Protein AF-A0A1F8UMW2-F1 (afdb_monomer_lite)

Structure (mmCIF, N/CA/C/O backbone):
data_AF-A0A1F8UMW2-F1
#
_entry.id   AF-A0A1F8UMW2-F1
#
loop_
_atom_site.group_PDB
_atom_site.id
_atom_site.type_symbol
_atom_site.label_atom_id
_atom_site.label_alt_id
_atom_site.label_comp_id
_atom_site.label_asym_id
_atom_site.label_entity_id
_atom_site.label_seq_id
_atom_site.pdbx_PDB_ins_code
_atom_site.Cartn_x
_atom_site.Cartn_y
_atom_site.Cartn_z
_atom_site.occupancy
_atom_site.B_iso_or_equiv
_atom_site.auth_seq_id
_atom_site.auth_comp_id
_atom_site.auth_asym_id
_atom_site.auth_atom_id
_atom_site.pdbx_PDB_model_num
ATOM 1 N N . MET A 1 1 ? 8.283 4.406 7.263 1.00 78.81 1 MET A N 1
ATOM 2 C CA . MET A 1 1 ? 8.989 3.174 6.814 1.00 78.81 1 MET A CA 1
ATOM 3 C C . MET A 1 1 ? 10.224 3.503 5.999 1.00 78.81 1 MET A C 1
ATOM 5 O O . MET A 1 1 ? 11.305 3.125 6.415 1.00 78.81 1 MET A O 1
ATOM 9 N N . ILE A 1 2 ? 10.077 4.216 4.879 1.00 82.81 2 ILE A N 1
ATOM 10 C CA . ILE A 1 2 ? 11.205 4.618 4.023 1.00 82.81 2 ILE A CA 1
ATOM 11 C C . ILE A 1 2 ? 12.226 5.454 4.798 1.00 82.81 2 ILE A C 1
ATOM 13 O O . ILE A 1 2 ? 13.415 5.178 4.728 1.00 82.81 2 ILE A O 1
ATOM 17 N N . GLU A 1 3 ? 11.766 6.408 5.607 1.00 84.25 3 GLU A N 1
ATOM 18 C CA . GLU A 1 3 ? 12.643 7.204 6.474 1.00 84.25 3 GLU A CA 1
ATOM 19 C C . GLU A 1 3 ? 13.431 6.339 7.471 1.00 84.25 3 GLU A C 1
ATOM 21 O O . GLU A 1 3 ? 14.655 6.413 7.514 1.00 84.25 3 GLU A O 1
ATOM 26 N N . TYR A 1 4 ? 12.764 5.411 8.168 1.00 87.19 4 TYR A N 1
ATOM 27 C CA . TYR A 1 4 ? 13.453 4.442 9.030 1.00 87.19 4 TYR A CA 1
ATOM 28 C C . TYR A 1 4 ? 14.465 3.576 8.270 1.00 87.19 4 TYR A C 1
ATOM 30 O O . TYR A 1 4 ? 15.470 3.169 8.842 1.00 87.19 4 TYR A O 1
ATOM 38 N N . ALA A 1 5 ? 14.212 3.265 6.995 1.00 85.06 5 ALA A N 1
ATOM 39 C CA . ALA A 1 5 ? 15.136 2.495 6.164 1.00 85.06 5 ALA A CA 1
ATOM 40 C C . ALA A 1 5 ? 16.330 3.340 5.693 1.00 85.06 5 ALA A C 1
ATOM 42 O O . ALA A 1 5 ? 17.417 2.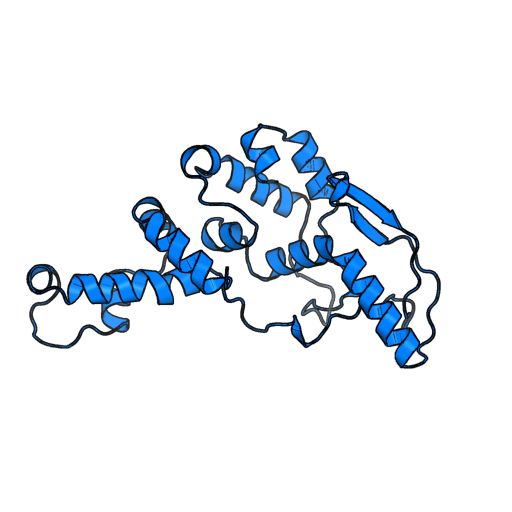801 5.498 1.00 85.06 5 ALA A O 1
ATOM 43 N N . ARG A 1 6 ? 16.158 4.659 5.531 1.00 83.38 6 ARG A N 1
ATOM 44 C CA . ARG A 1 6 ? 17.244 5.604 5.222 1.00 83.38 6 ARG A CA 1
ATOM 45 C C . ARG A 1 6 ? 18.169 5.837 6.415 1.00 83.38 6 ARG A C 1
ATOM 47 O O . ARG A 1 6 ? 19.366 5.967 6.208 1.00 83.38 6 ARG A O 1
ATOM 54 N N . ASN A 1 7 ? 17.618 5.825 7.627 1.00 86.50 7 ASN A N 1
ATOM 55 C CA . ASN A 1 7 ? 18.336 6.155 8.862 1.00 86.50 7 ASN A CA 1
ATOM 56 C C . ASN A 1 7 ? 18.786 4.931 9.683 1.00 86.50 7 ASN A C 1
ATOM 58 O O . ASN A 1 7 ? 19.176 5.096 10.834 1.00 86.50 7 ASN A O 1
ATOM 62 N N . ASP A 1 8 ? 18.679 3.709 9.146 1.00 84.44 8 ASP A N 1
ATOM 63 C CA . ASP A 1 8 ? 19.023 2.462 9.860 1.00 84.44 8 ASP A CA 1
ATOM 64 C C . ASP A 1 8 ? 18.272 2.260 11.195 1.00 84.44 8 ASP A C 1
ATOM 66 O O . ASP A 1 8 ? 18.774 1.654 12.139 1.00 84.44 8 ASP A O 1
ATOM 70 N N . GLN A 1 9 ? 17.033 2.752 11.287 1.00 89.06 9 GLN A N 1
ATOM 71 C CA . GLN A 1 9 ? 16.210 2.687 12.501 1.00 89.06 9 GLN A CA 1
ATOM 72 C C . GLN A 1 9 ? 15.399 1.383 12.565 1.00 89.06 9 GLN A C 1
ATOM 74 O O . GLN A 1 9 ? 14.162 1.393 12.556 1.00 89.06 9 GLN A O 1
ATOM 79 N N . ASP A 1 10 ? 16.106 0.255 12.625 1.00 89.31 10 ASP A N 1
ATOM 80 C CA . ASP A 1 10 ? 15.535 -1.095 12.517 1.00 89.31 10 ASP A CA 1
ATOM 81 C C . ASP A 1 10 ? 14.498 -1.389 13.625 1.00 89.31 10 ASP A C 1
ATOM 83 O O . ASP A 1 10 ? 13.438 -1.973 13.368 1.00 89.31 10 ASP A O 1
ATOM 87 N N . ASP A 1 11 ? 14.749 -0.931 14.856 1.00 89.81 11 ASP A N 1
ATOM 88 C CA . ASP A 1 11 ? 13.846 -1.138 15.995 1.00 89.81 11 ASP A CA 1
ATOM 89 C C . ASP A 1 11 ? 12.526 -0.374 15.858 1.00 89.81 11 ASP A C 1
ATOM 91 O O . ASP A 1 11 ? 11.451 -0.917 16.145 1.00 89.81 11 ASP A O 1
ATOM 95 N N . GLU A 1 12 ? 12.578 0.874 15.387 1.00 88.69 12 GLU A N 1
ATOM 96 C CA . GLU A 1 12 ? 11.369 1.670 15.164 1.00 88.69 12 GLU A CA 1
ATOM 97 C C . GLU A 1 12 ? 10.570 1.130 13.982 1.00 88.69 12 GLU A C 1
ATOM 99 O O . GLU A 1 12 ? 9.345 0.996 14.066 1.00 88.69 12 GLU A O 1
ATOM 104 N N . ALA A 1 13 ? 11.253 0.695 12.918 1.00 87.75 13 ALA A N 1
ATOM 105 C CA . ALA A 1 13 ? 10.611 -0.012 11.821 1.00 87.75 13 ALA A CA 1
ATOM 106 C C . ALA A 1 13 ? 9.889 -1.270 12.322 1.00 87.75 13 ALA A C 1
ATOM 108 O O . ALA A 1 13 ? 8.710 -1.467 12.023 1.00 87.75 13 ALA A O 1
ATOM 109 N N . ARG A 1 14 ? 10.537 -2.083 13.162 1.00 88.19 14 ARG A N 1
ATOM 110 C CA . ARG A 1 14 ? 9.929 -3.286 13.742 1.00 88.19 14 ARG A CA 1
ATOM 111 C C . ARG A 1 14 ? 8.713 -2.968 14.608 1.00 88.19 14 ARG A C 1
ATOM 113 O O . ARG A 1 14 ? 7.700 -3.667 14.512 1.00 88.19 14 ARG A O 1
ATOM 120 N N . ARG A 1 15 ? 8.775 -1.926 15.445 1.00 87.25 15 ARG A N 1
ATOM 121 C CA . ARG A 1 15 ? 7.635 -1.477 16.267 1.00 87.25 15 ARG A CA 1
ATOM 122 C C . ARG A 1 15 ? 6.463 -1.027 15.405 1.00 87.25 15 ARG A C 1
ATOM 124 O O . ARG A 1 15 ? 5.325 -1.379 15.713 1.00 87.25 15 ARG A O 1
ATOM 131 N N . MET A 1 16 ? 6.741 -0.320 14.315 1.00 85.62 16 MET A N 1
ATOM 132 C CA . MET A 1 16 ? 5.724 0.123 13.369 1.00 85.62 16 MET A CA 1
ATOM 133 C C . MET A 1 16 ? 5.091 -1.040 12.607 1.00 85.62 16 MET A C 1
ATOM 135 O O . MET A 1 16 ? 3.867 -1.111 12.515 1.00 85.62 16 MET A O 1
ATOM 139 N N . MET A 1 17 ? 5.893 -1.997 12.141 1.00 85.06 17 MET A N 1
ATOM 140 C CA . MET A 1 17 ? 5.407 -3.168 11.405 1.00 85.06 17 MET A CA 1
ATOM 141 C C . MET A 1 17 ? 4.606 -4.139 12.274 1.00 85.06 17 MET A C 1
ATOM 143 O O . MET A 1 17 ? 3.757 -4.865 11.766 1.00 85.06 17 MET A O 1
ATOM 147 N N . LYS A 1 18 ? 4.843 -4.162 13.592 1.00 83.50 18 LYS A N 1
ATOM 148 C CA . LYS A 1 18 ? 4.186 -5.088 14.533 1.00 83.50 18 LYS A CA 1
ATOM 149 C C . LYS A 1 18 ? 2.655 -5.013 14.500 1.00 83.50 18 LYS A C 1
ATOM 151 O O . LYS A 1 18 ? 1.992 -6.011 14.807 1.00 83.50 18 LYS A O 1
ATOM 156 N N . TYR A 1 19 ? 2.116 -3.837 14.191 1.00 80.81 19 TYR A N 1
ATOM 157 C CA . TYR A 1 19 ? 0.685 -3.553 14.250 1.00 80.81 19 TYR A CA 1
ATOM 158 C C . TYR A 1 19 ? 0.004 -3.477 12.885 1.00 80.81 19 TYR A C 1
ATOM 160 O O . TYR A 1 19 ? -1.216 -3.392 12.859 1.00 80.81 19 TYR A O 1
ATOM 168 N N . LEU A 1 20 ? 0.753 -3.592 11.787 1.00 79.62 20 LEU A N 1
ATOM 169 C CA . LEU A 1 20 ? 0.177 -3.798 10.461 1.00 79.62 20 LEU A CA 1
ATOM 170 C C . LEU A 1 20 ? -0.302 -5.247 10.373 1.00 79.62 20 LEU A C 1
ATOM 172 O O . LEU A 1 20 ? 0.516 -6.168 10.340 1.00 79.62 20 LEU A O 1
ATOM 176 N N . ARG A 1 21 ? -1.616 -5.454 10.416 1.00 74.81 21 ARG A N 1
ATOM 177 C CA . ARG A 1 21 ? -2.257 -6.774 10.309 1.00 74.81 21 ARG A CA 1
ATOM 178 C C . ARG A 1 21 ? -3.554 -6.657 9.528 1.00 74.81 21 ARG A C 1
ATOM 180 O O . ARG A 1 21 ? -4.140 -5.583 9.494 1.00 74.81 21 ARG A O 1
ATOM 187 N N . GLU A 1 22 ? -4.027 -7.748 8.941 1.00 75.00 22 GLU A N 1
ATOM 188 C CA . GLU A 1 22 ? -5.348 -7.753 8.307 1.00 75.00 22 GLU A CA 1
ATOM 189 C C . GLU A 1 22 ? -6.435 -7.289 9.297 1.00 75.00 22 GLU A C 1
ATOM 191 O O . GLU A 1 22 ? -6.475 -7.714 10.457 1.00 75.00 22 GLU A O 1
ATOM 196 N N . ILE A 1 23 ? -7.305 -6.385 8.839 1.00 80.12 23 ILE A N 1
ATOM 197 C CA . ILE A 1 23 ? -8.441 -5.887 9.618 1.00 80.12 23 ILE A CA 1
ATOM 198 C C . ILE A 1 23 ? -9.649 -6.756 9.281 1.00 80.12 23 ILE A C 1
ATOM 200 O O . ILE A 1 23 ? -10.375 -6.504 8.316 1.00 80.12 23 ILE A O 1
ATOM 204 N N . ASN A 1 24 ? -9.871 -7.779 10.100 1.00 78.38 24 ASN A N 1
ATOM 205 C CA . ASN A 1 24 ? -10.950 -8.752 9.913 1.00 78.38 24 ASN A CA 1
ATOM 206 C C . ASN A 1 24 ? -12.345 -8.107 9.843 1.00 78.38 24 ASN A C 1
ATOM 208 O O . ASN A 1 24 ? -13.247 -8.625 9.182 1.00 78.38 24 ASN A O 1
ATOM 212 N N . GLU A 1 25 ? -12.535 -6.967 10.505 1.00 77.56 25 GLU A N 1
ATOM 213 C CA . GLU A 1 25 ? -13.787 -6.213 10.523 1.00 77.56 25 GLU A CA 1
ATOM 214 C C . GLU A 1 25 ? -14.187 -5.661 9.142 1.00 77.56 25 GLU A C 1
ATOM 216 O O . GLU A 1 25 ? -15.370 -5.388 8.933 1.00 77.56 25 GLU A O 1
ATOM 221 N N . LEU A 1 26 ? -13.243 -5.523 8.197 1.00 77.00 26 LEU A N 1
ATOM 222 C CA . LEU A 1 26 ? -13.512 -5.037 6.835 1.00 77.00 26 LEU A CA 1
ATOM 223 C C . LEU A 1 26 ? -14.132 -6.099 5.920 1.00 77.00 26 LEU A C 1
ATOM 225 O O . LEU A 1 26 ? -14.755 -5.748 4.921 1.00 77.00 26 LEU A O 1
ATOM 229 N N . LYS A 1 27 ? -13.967 -7.390 6.238 1.00 74.12 27 LYS A N 1
ATOM 230 C CA . LYS A 1 27 ? -14.518 -8.524 5.468 1.00 74.12 27 LYS A CA 1
ATOM 231 C C . LYS A 1 27 ? -14.216 -8.482 3.954 1.00 74.12 27 LYS A C 1
ATOM 233 O O . LYS A 1 27 ? -15.043 -8.908 3.153 1.00 74.12 27 LYS A O 1
ATOM 238 N N . ILE A 1 28 ? -13.042 -7.978 3.561 1.00 63.97 28 ILE A N 1
ATOM 239 C CA . ILE A 1 28 ? -12.594 -7.934 2.151 1.00 63.97 28 ILE A CA 1
ATOM 240 C C . ILE A 1 28 ? -11.924 -9.253 1.724 1.00 63.97 28 ILE A C 1
ATOM 242 O O . ILE A 1 28 ? -11.802 -9.529 0.532 1.00 63.97 28 ILE A O 1
ATOM 246 N N . GLY A 1 29 ? -11.488 -10.075 2.682 1.00 56.72 29 GLY A N 1
ATOM 247 C CA . GLY A 1 29 ? -10.815 -11.338 2.398 1.00 56.72 29 GLY A CA 1
ATOM 248 C C . GLY A 1 29 ? -11.684 -12.308 1.587 1.00 56.72 29 GLY A C 1
ATOM 249 O O . GLY A 1 29 ? -12.866 -12.502 1.865 1.00 56.72 29 GLY A O 1
ATOM 250 N N . TYR A 1 30 ? -11.076 -12.970 0.602 1.00 52.22 30 TYR A N 1
ATOM 251 C CA . TYR A 1 30 ? -11.729 -13.930 -0.301 1.00 52.22 30 TYR A CA 1
ATOM 252 C C . TYR A 1 30 ? -12.070 -15.293 0.347 1.00 52.22 30 TYR A C 1
ATOM 254 O O . TYR A 1 30 ? -12.374 -16.256 -0.357 1.00 52.22 30 TYR A O 1
ATOM 262 N N . SER A 1 31 ? -11.989 -15.434 1.673 1.00 47.09 31 SER A N 1
ATOM 263 C CA . SER A 1 31 ? -12.088 -16.735 2.343 1.00 47.09 31 SER A CA 1
ATOM 264 C C . SER A 1 31 ? -13.515 -17.074 2.789 1.00 47.09 31 SER A C 1
ATOM 266 O O . SER A 1 31 ? -14.063 -16.431 3.683 1.00 47.09 31 SER A O 1
ATOM 268 N N . SER A 1 32 ? -14.081 -18.147 2.235 1.00 42.75 32 SER A N 1
ATOM 269 C CA . SER A 1 32 ? -15.333 -18.779 2.687 1.00 42.75 32 SER A CA 1
ATOM 270 C C . SER A 1 32 ? -15.119 -19.927 3.694 1.00 42.75 32 SER A C 1
ATOM 272 O O . SER A 1 32 ? -16.061 -20.330 4.368 1.00 42.75 32 SER A O 1
ATOM 274 N N . ASN A 1 33 ? -13.882 -20.410 3.855 1.00 36.66 33 ASN A N 1
ATOM 275 C CA . ASN A 1 33 ? -13.442 -21.405 4.845 1.00 36.66 33 ASN A CA 1
ATOM 276 C C . ASN A 1 33 ? -12.094 -20.978 5.458 1.00 36.66 33 ASN A C 1
ATOM 278 O O . ASN A 1 33 ? -11.439 -20.112 4.878 1.00 36.66 33 ASN A O 1
ATOM 282 N N . LYS A 1 34 ? -11.701 -21.566 6.613 1.00 35.22 34 LYS A N 1
ATOM 283 C CA . LYS A 1 34 ? -10.453 -21.269 7.368 1.00 35.22 34 LYS A CA 1
ATOM 284 C C . LYS A 1 34 ? -9.323 -20.855 6.418 1.00 35.22 34 LYS A C 1
ATOM 286 O O . LYS A 1 34 ? -8.855 -21.670 5.624 1.00 35.22 34 LYS A O 1
ATOM 291 N N . SER A 1 35 ? -8.953 -19.579 6.475 1.00 37.16 35 SER A N 1
ATOM 292 C CA . SER A 1 35 ? -8.045 -18.944 5.530 1.00 37.16 35 SER A CA 1
ATOM 293 C C . SER A 1 35 ? -6.706 -19.690 5.482 1.00 37.16 35 SER A C 1
ATOM 295 O O . SER A 1 35 ? -5.996 -19.813 6.473 1.00 37.16 35 SER A O 1
ATOM 297 N N . GLN A 1 36 ? -6.339 -20.172 4.294 1.00 33.44 36 GLN A N 1
ATOM 298 C CA . GLN A 1 36 ? -4.934 -20.395 3.926 1.00 33.44 36 GLN A CA 1
ATOM 299 C C . GLN A 1 36 ? -4.331 -19.130 3.277 1.00 33.44 36 GLN A C 1
ATOM 301 O O . GLN A 1 36 ? -3.317 -19.190 2.583 1.00 33.44 36 GLN A O 1
ATOM 306 N N . GLY A 1 37 ? -4.984 -17.976 3.465 1.00 42.06 37 GLY A N 1
ATOM 307 C CA . GLY A 1 37 ? -4.534 -16.680 2.970 1.00 42.06 37 GLY A CA 1
ATOM 308 C C . GLY A 1 37 ? -3.313 -16.200 3.750 1.00 42.06 37 GLY A C 1
ATOM 309 O O . GLY A 1 37 ? -3.275 -16.296 4.973 1.00 42.06 37 GLY A O 1
ATOM 310 N N . LYS A 1 38 ? -2.296 -15.708 3.036 1.00 54.25 38 LYS A N 1
ATOM 311 C CA . LYS A 1 38 ? -1.106 -15.079 3.624 1.00 54.25 38 LYS A CA 1
ATOM 312 C C . LYS A 1 38 ? -1.501 -13.739 4.249 1.00 54.25 38 LYS A C 1
ATOM 314 O O . LYS A 1 38 ? -1.372 -12.711 3.592 1.00 54.25 38 LYS A O 1
ATOM 319 N N . GLU A 1 39 ? -1.982 -13.769 5.487 1.00 57.28 39 GLU A N 1
ATOM 320 C CA . GLU A 1 39 ? -2.188 -12.568 6.303 1.00 57.28 39 GLU A CA 1
ATOM 321 C C . GLU A 1 39 ? -0.921 -11.701 6.283 1.00 57.28 39 GLU A C 1
ATOM 323 O O . GLU A 1 39 ? 0.194 -12.228 6.381 1.00 57.28 39 GLU A O 1
ATOM 328 N N . PHE A 1 40 ? -1.071 -10.375 6.180 1.00 68.88 40 PHE A N 1
ATOM 329 C CA . PHE A 1 40 ? 0.058 -9.459 6.329 1.00 68.88 40 PHE A CA 1
ATOM 330 C C . PHE A 1 40 ? 0.646 -9.607 7.737 1.00 68.88 40 PHE A C 1
ATOM 332 O O . PHE A 1 40 ? 0.093 -9.128 8.729 1.00 68.88 40 PHE A O 1
ATOM 339 N N . SER A 1 41 ? 1.768 -10.316 7.830 1.00 76.25 41 SER A N 1
ATOM 340 C CA . SER A 1 41 ? 2.418 -10.629 9.097 1.00 76.25 41 SER A CA 1
ATOM 341 C C . SER A 1 41 ? 3.565 -9.666 9.396 1.00 76.25 41 SER A C 1
ATOM 343 O O . SER A 1 41 ? 4.104 -9.003 8.509 1.00 76.25 41 SER A O 1
ATOM 345 N N . LEU A 1 42 ? 4.047 -9.665 10.644 1.00 82.31 42 LEU A N 1
ATOM 346 C CA . LEU A 1 42 ? 5.285 -8.954 10.988 1.00 82.31 42 LEU A CA 1
ATOM 347 C C . LEU A 1 42 ? 6.464 -9.409 10.108 1.00 82.31 42 LEU A C 1
ATOM 349 O O . LEU A 1 42 ? 7.327 -8.600 9.787 1.00 82.31 42 LEU A O 1
ATOM 353 N N . LYS A 1 43 ? 6.496 -10.683 9.689 1.00 83.12 43 LYS A N 1
ATOM 354 C CA . LYS A 1 43 ? 7.527 -11.188 8.771 1.00 83.12 43 LYS A CA 1
ATOM 355 C C . LYS A 1 43 ? 7.414 -10.533 7.396 1.00 83.12 43 LYS A C 1
ATOM 357 O O . LYS A 1 43 ? 8.437 -10.191 6.818 1.00 83.12 43 LYS A O 1
ATOM 362 N N . ASP A 1 44 ? 6.198 -10.331 6.894 1.00 78.81 44 ASP A N 1
ATOM 363 C CA . ASP A 1 44 ? 5.963 -9.644 5.622 1.00 78.81 44 ASP A CA 1
ATOM 364 C C . ASP A 1 44 ? 6.335 -8.164 5.697 1.00 78.81 44 ASP A C 1
ATOM 366 O O . ASP A 1 44 ? 6.990 -7.659 4.786 1.00 78.81 44 ASP A O 1
ATOM 370 N N . GLY A 1 45 ? 5.978 -7.494 6.797 1.00 82.62 45 GLY A N 1
ATOM 371 C CA . GLY A 1 45 ? 6.378 -6.114 7.061 1.00 82.62 45 GLY A CA 1
ATOM 372 C C . GLY A 1 45 ? 7.896 -5.959 7.152 1.00 82.62 45 GLY A C 1
ATOM 373 O O . GLY A 1 45 ? 8.473 -5.112 6.477 1.00 82.62 45 GLY A O 1
ATOM 374 N N . MET A 1 46 ? 8.574 -6.822 7.911 1.00 86.62 46 MET A N 1
ATOM 375 C CA . MET A 1 46 ? 10.038 -6.790 8.000 1.00 86.62 46 MET A CA 1
ATOM 376 C C . MET A 1 46 ? 10.708 -7.157 6.677 1.00 86.62 46 MET A C 1
ATOM 378 O O . MET A 1 46 ? 11.697 -6.535 6.316 1.00 86.62 46 MET A O 1
ATOM 382 N N . TYR A 1 47 ? 10.161 -8.104 5.911 1.00 85.31 47 TYR A N 1
ATOM 383 C CA . TYR A 1 47 ? 10.659 -8.385 4.566 1.00 85.31 47 TYR A CA 1
ATOM 384 C C . TYR A 1 47 ? 10.569 -7.142 3.674 1.00 85.31 47 TYR A C 1
ATOM 386 O O . TYR A 1 47 ? 11.551 -6.793 3.028 1.00 85.31 47 TYR A O 1
ATOM 394 N N . LEU A 1 48 ? 9.429 -6.442 3.679 1.00 82.94 48 LEU A N 1
ATOM 395 C CA . LEU A 1 48 ? 9.270 -5.183 2.952 1.00 82.94 48 LEU A CA 1
ATOM 396 C C . LEU A 1 48 ? 10.316 -4.150 3.396 1.00 82.94 48 LEU A C 1
ATOM 398 O O . LEU A 1 48 ? 10.976 -3.560 2.547 1.00 82.94 48 LEU A O 1
ATOM 402 N N . TYR A 1 49 ? 10.503 -3.968 4.705 1.00 86.56 49 TYR A N 1
ATOM 403 C CA . TYR A 1 49 ? 11.507 -3.054 5.254 1.00 86.56 49 TYR A CA 1
ATOM 404 C C . TYR A 1 49 ? 12.924 -3.377 4.766 1.00 86.56 49 TYR A C 1
ATOM 406 O O . TYR A 1 49 ? 13.610 -2.497 4.253 1.00 86.56 49 TYR A O 1
ATOM 414 N N . GLU A 1 50 ? 13.329 -4.644 4.848 1.00 86.88 50 GLU A N 1
ATOM 415 C CA . GLU A 1 50 ? 14.637 -5.111 4.385 1.00 86.88 50 GLU A CA 1
ATOM 416 C C . GLU A 1 50 ? 14.832 -4.894 2.883 1.00 86.88 50 GLU A C 1
ATOM 418 O O . GLU A 1 50 ? 15.912 -4.513 2.440 1.00 86.88 50 GLU A O 1
ATOM 423 N N . GLN A 1 51 ? 13.794 -5.114 2.073 1.00 84.12 51 GLN A N 1
ATOM 424 C CA . GLN A 1 51 ? 13.872 -4.849 0.637 1.00 84.12 51 GLN A CA 1
ATOM 425 C C . GLN A 1 51 ? 13.981 -3.351 0.336 1.00 84.12 51 GLN A C 1
ATOM 427 O O . GLN A 1 51 ? 14.777 -2.977 -0.519 1.00 84.12 51 GLN A O 1
ATOM 432 N N . ILE A 1 52 ? 13.255 -2.490 1.059 1.00 83.50 52 ILE A N 1
ATOM 433 C CA . ILE A 1 52 ? 13.405 -1.029 0.945 1.00 83.50 52 ILE A CA 1
ATOM 434 C C . ILE A 1 52 ? 14.831 -0.620 1.338 1.00 83.50 52 ILE A C 1
ATOM 436 O O . ILE A 1 52 ? 15.459 0.158 0.628 1.00 83.50 52 ILE A O 1
ATOM 440 N N . LYS A 1 53 ? 15.371 -1.174 2.427 1.00 83.81 53 LYS A N 1
ATOM 441 C CA . LYS A 1 53 ? 16.730 -0.891 2.907 1.00 83.81 53 LYS A CA 1
ATOM 442 C C . LYS A 1 53 ? 17.810 -1.321 1.906 1.00 83.81 53 LYS A C 1
ATOM 444 O O . LYS A 1 53 ? 18.762 -0.580 1.696 1.00 83.81 53 LYS A O 1
ATOM 449 N N . LYS A 1 54 ? 17.647 -2.492 1.276 1.00 80.50 54 LYS A N 1
ATOM 450 C CA . LYS A 1 54 ? 18.559 -3.030 0.245 1.00 80.50 54 LYS A CA 1
ATOM 451 C C . LYS A 1 54 ? 18.417 -2.358 -1.112 1.00 80.50 54 LYS A C 1
ATOM 453 O O . LYS A 1 54 ? 19.359 -2.363 -1.898 1.00 80.50 54 LYS A O 1
ATOM 458 N N . SER A 1 55 ? 17.232 -1.849 -1.425 1.00 72.50 55 SER A N 1
ATOM 459 C CA . SER A 1 55 ? 17.028 -1.101 -2.656 1.00 72.50 55 SER A CA 1
ATOM 460 C C . SER A 1 55 ? 17.839 0.194 -2.614 1.00 72.50 55 SER A C 1
ATOM 462 O O . SER A 1 55 ? 18.090 0.743 -1.541 1.00 72.50 55 SER A O 1
ATOM 464 N N . LYS A 1 56 ? 18.205 0.727 -3.783 1.00 63.06 56 LYS A N 1
ATOM 465 C CA . LYS A 1 56 ? 18.920 2.006 -3.936 1.00 63.06 56 LYS A CA 1
ATOM 466 C C . LYS A 1 56 ? 18.089 3.227 -3.501 1.00 63.06 56 LYS A C 1
ATOM 468 O O . LYS A 1 56 ? 18.231 4.311 -4.052 1.00 63.06 56 LYS A O 1
ATOM 473 N N . VAL A 1 57 ? 17.193 3.096 -2.526 1.00 62.16 57 VAL A N 1
ATOM 474 C CA . VAL A 1 57 ? 16.330 4.158 -1.990 1.00 62.16 57 VAL A CA 1
ATOM 475 C C . VAL A 1 57 ? 17.111 5.312 -1.379 1.00 62.16 57 VAL A C 1
ATOM 477 O O . VAL A 1 57 ? 16.609 6.437 -1.375 1.00 62.16 57 VAL A O 1
ATOM 480 N N . ARG A 1 58 ? 18.325 5.048 -0.882 1.00 57.12 58 ARG A N 1
ATOM 481 C CA . ARG A 1 58 ? 19.248 6.086 -0.403 1.00 57.12 58 ARG A CA 1
ATOM 482 C C . ARG A 1 58 ? 19.910 6.865 -1.542 1.00 57.12 58 ARG A C 1
ATOM 484 O O . ARG A 1 58 ? 20.212 8.032 -1.355 1.00 57.12 58 ARG A O 1
ATOM 491 N N . GLU A 1 59 ? 20.095 6.237 -2.702 1.00 62.44 59 GLU A N 1
ATOM 492 C CA . GLU A 1 59 ? 20.845 6.801 -3.835 1.00 62.44 59 GLU A CA 1
ATOM 493 C C . GLU A 1 59 ? 19.924 7.448 -4.878 1.00 62.44 59 GLU A C 1
ATOM 495 O O . GLU A 1 59 ? 20.182 8.544 -5.354 1.00 62.44 59 GLU A O 1
ATOM 500 N N . THR A 1 60 ? 18.830 6.769 -5.223 1.00 68.06 60 THR A N 1
ATOM 501 C CA . THR A 1 60 ? 17.939 7.133 -6.339 1.00 68.06 60 THR A CA 1
ATOM 502 C C . THR A 1 60 ? 16.638 7.786 -5.882 1.00 68.06 60 THR A C 1
ATOM 504 O O . THR A 1 60 ? 15.971 8.456 -6.662 1.00 68.06 60 THR A O 1
ATOM 507 N N . GLY A 1 61 ? 16.219 7.554 -4.630 1.00 69.94 61 GLY A N 1
ATOM 508 C CA . GLY A 1 61 ? 14.940 8.047 -4.112 1.00 69.94 61 GLY A CA 1
ATOM 509 C C . GLY A 1 61 ? 13.691 7.532 -4.848 1.00 69.94 61 GLY A C 1
ATOM 510 O O . GLY A 1 61 ? 12.616 8.094 -4.644 1.00 69.94 61 GLY A O 1
ATOM 511 N N . MET A 1 62 ? 13.806 6.483 -5.677 1.00 74.88 62 MET A N 1
ATOM 512 C CA . MET A 1 62 ? 12.709 6.000 -6.531 1.00 74.88 62 MET A CA 1
ATOM 513 C C . MET A 1 62 ? 11.529 5.406 -5.759 1.00 74.88 62 MET A C 1
ATOM 515 O O . MET A 1 62 ? 10.392 5.546 -6.198 1.00 74.88 62 MET A O 1
ATOM 519 N N . ILE A 1 63 ? 11.772 4.767 -4.610 1.00 82.25 63 ILE A N 1
ATOM 520 C CA . ILE A 1 63 ? 10.688 4.283 -3.745 1.00 82.25 63 ILE A CA 1
ATOM 521 C C . ILE A 1 63 ? 10.294 5.410 -2.792 1.00 82.25 63 ILE A C 1
ATOM 523 O O . ILE A 1 63 ? 11.014 5.697 -1.830 1.00 82.25 63 ILE A O 1
ATOM 527 N N . LYS A 1 64 ? 9.155 6.050 -3.067 1.00 82.38 64 LYS A N 1
ATOM 528 C CA . LYS A 1 64 ? 8.585 7.147 -2.274 1.00 82.38 64 LYS A CA 1
ATOM 529 C C . LYS A 1 64 ? 7.455 6.674 -1.365 1.00 82.38 64 LYS A C 1
ATOM 531 O O . LYS A 1 64 ? 7.268 7.240 -0.290 1.00 82.38 64 LYS A O 1
ATOM 536 N N . ASP A 1 65 ? 6.734 5.627 -1.757 1.00 83.94 65 ASP A N 1
ATOM 537 C CA . ASP A 1 65 ? 5.611 5.091 -0.989 1.00 83.94 65 ASP A CA 1
ATOM 538 C C . ASP A 1 65 ? 5.370 3.581 -1.216 1.00 83.94 65 ASP A C 1
ATOM 540 O O . ASP A 1 65 ? 6.194 2.849 -1.772 1.00 83.94 65 ASP A O 1
ATOM 544 N N . ILE A 1 66 ? 4.230 3.092 -0.716 1.00 80.88 66 ILE A N 1
ATOM 545 C CA . ILE A 1 66 ? 3.819 1.688 -0.811 1.00 80.88 66 ILE A CA 1
ATOM 546 C C . ILE A 1 66 ? 3.458 1.255 -2.245 1.00 80.88 66 ILE A C 1
ATOM 548 O O . ILE A 1 66 ? 3.561 0.070 -2.563 1.00 80.88 66 ILE A O 1
ATOM 552 N N . PHE A 1 67 ? 3.067 2.183 -3.122 1.00 83.69 67 PHE A N 1
ATOM 553 C CA . PHE A 1 67 ? 2.769 1.896 -4.524 1.00 83.69 67 PHE A CA 1
ATOM 554 C C . PHE A 1 67 ? 4.058 1.640 -5.304 1.00 83.69 67 PHE A C 1
ATOM 556 O O . PHE A 1 67 ? 4.132 0.673 -6.059 1.00 83.69 67 PHE A O 1
ATOM 563 N N . ASP A 1 68 ? 5.115 2.410 -5.046 1.00 84.94 68 ASP A N 1
ATOM 564 C CA . ASP A 1 68 ? 6.438 2.122 -5.613 1.00 84.94 68 ASP A CA 1
ATOM 565 C C . ASP A 1 68 ? 6.949 0.750 -5.151 1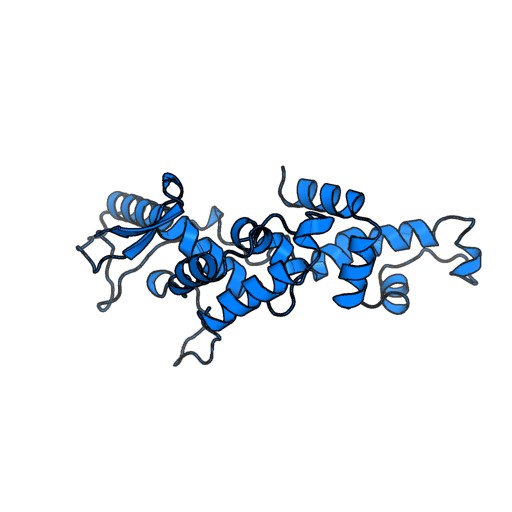.00 84.94 68 ASP A C 1
ATOM 567 O O . ASP A 1 68 ? 7.484 -0.031 -5.939 1.00 84.94 68 ASP A O 1
ATOM 571 N N . CYS A 1 69 ? 6.702 0.389 -3.887 1.00 83.31 69 CYS A N 1
ATOM 572 C CA . CYS A 1 69 ? 7.046 -0.939 -3.377 1.00 83.31 69 CYS A CA 1
ATOM 573 C C . CYS A 1 69 ? 6.373 -2.063 -4.186 1.00 83.31 69 CYS A C 1
ATOM 575 O O . CYS A 1 69 ? 6.984 -3.104 -4.403 1.00 83.31 69 CYS A O 1
ATOM 577 N N . GLN A 1 70 ? 5.145 -1.869 -4.672 1.00 83.62 70 GLN A N 1
ATOM 578 C CA . GLN A 1 70 ? 4.440 -2.858 -5.497 1.00 83.62 70 GLN A CA 1
ATOM 579 C C . GLN A 1 70 ? 5.092 -3.071 -6.877 1.00 83.62 70 GLN A C 1
ATOM 581 O O . GLN A 1 70 ? 5.002 -4.164 -7.456 1.00 83.62 70 GLN A O 1
ATOM 586 N N . VAL A 1 71 ? 5.757 -2.041 -7.402 1.00 83.88 71 VAL A N 1
ATOM 587 C CA . VAL A 1 71 ? 6.514 -2.100 -8.658 1.00 83.88 71 VAL A CA 1
ATOM 588 C C . VAL A 1 71 ? 7.859 -2.785 -8.417 1.00 83.88 71 VAL A C 1
ATOM 590 O O . VAL A 1 71 ? 8.112 -3.858 -8.975 1.00 83.88 71 VAL A O 1
ATOM 593 N N . PHE A 1 72 ? 8.676 -2.210 -7.533 1.00 80.81 72 PHE A N 1
ATOM 594 C CA . PHE A 1 72 ? 10.088 -2.564 -7.391 1.00 80.81 72 PHE A CA 1
ATOM 595 C C . PHE A 1 72 ? 10.341 -3.795 -6.523 1.00 80.81 72 PHE A C 1
ATOM 597 O O . PHE A 1 72 ? 11.287 -4.544 -6.778 1.00 80.81 72 PHE A O 1
ATOM 604 N N . ILE A 1 73 ? 9.521 -4.018 -5.492 1.00 79.94 73 ILE A N 1
ATOM 605 C CA . ILE A 1 73 ? 9.806 -5.014 -4.459 1.00 79.94 73 ILE A CA 1
ATOM 606 C C . ILE A 1 73 ? 9.062 -6.322 -4.762 1.00 79.94 73 ILE A C 1
ATOM 608 O O . ILE A 1 73 ? 7.830 -6.347 -4.875 1.00 79.94 73 ILE A O 1
ATOM 612 N N . PRO A 1 74 ? 9.778 -7.458 -4.864 1.00 77.88 74 PRO A N 1
ATOM 613 C CA . PRO A 1 74 ? 9.142 -8.753 -5.028 1.00 77.88 74 PRO A CA 1
ATOM 614 C C . PRO A 1 74 ? 8.166 -9.063 -3.893 1.00 77.88 74 PRO A C 1
ATOM 616 O O . PRO A 1 74 ? 8.358 -8.652 -2.758 1.00 77.88 74 PRO A O 1
ATOM 619 N N . ARG A 1 75 ? 7.125 -9.857 -4.168 1.00 74.81 75 ARG A N 1
ATOM 620 C CA . ARG A 1 75 ? 6.184 -10.356 -3.140 1.00 74.81 75 ARG A CA 1
ATOM 621 C C . ARG A 1 75 ? 5.399 -9.270 -2.382 1.00 74.81 75 ARG A C 1
ATOM 623 O O . ARG A 1 75 ? 4.787 -9.579 -1.353 1.00 74.81 75 ARG A O 1
ATOM 630 N N . VAL A 1 76 ? 5.381 -8.044 -2.901 1.00 77.50 76 VAL A N 1
ATOM 631 C CA . VAL A 1 76 ? 4.470 -6.963 -2.513 1.00 77.50 76 VAL A CA 1
ATOM 632 C C . VAL A 1 76 ? 3.408 -6.873 -3.600 1.00 77.50 76 VAL A C 1
ATOM 634 O O . VAL A 1 76 ? 3.648 -6.370 -4.694 1.00 77.50 76 VAL A O 1
ATOM 637 N N . TYR A 1 77 ? 2.255 -7.472 -3.325 1.00 76.81 77 TYR A N 1
ATOM 638 C CA . TYR A 1 77 ? 1.125 -7.518 -4.249 1.00 76.81 77 TYR A CA 1
ATOM 639 C C . TYR A 1 77 ? -0.020 -6.659 -3.725 1.00 76.81 77 TYR A C 1
ATOM 641 O O . TYR A 1 77 ? 0.023 -6.186 -2.588 1.00 76.81 77 TYR A O 1
ATOM 649 N N . ARG A 1 78 ? -1.060 -6.518 -4.551 1.00 76.81 78 ARG A N 1
ATOM 650 C CA . ARG A 1 78 ? -2.280 -5.767 -4.248 1.00 76.81 78 ARG A CA 1
ATOM 651 C C . ARG A 1 78 ? -2.802 -6.004 -2.837 1.00 76.81 78 ARG A C 1
ATOM 653 O O . ARG A 1 78 ? -3.026 -5.026 -2.140 1.00 76.81 78 ARG A O 1
ATOM 660 N N . ASP A 1 79 ? -2.929 -7.264 -2.427 1.00 77.12 79 ASP A N 1
ATOM 661 C CA . ASP A 1 79 ? -3.508 -7.633 -1.129 1.00 77.12 79 ASP A CA 1
ATOM 662 C C . ASP A 1 79 ? -2.738 -6.991 0.034 1.00 77.12 79 ASP A C 1
ATOM 664 O O . ASP A 1 79 ? -3.314 -6.346 0.905 1.00 77.12 79 ASP A O 1
ATOM 668 N N . LYS A 1 80 ? -1.401 -7.034 -0.024 1.00 77.94 80 LYS A N 1
ATOM 669 C CA . LYS A 1 80 ? -0.545 -6.411 0.993 1.00 77.94 80 LYS A CA 1
ATOM 670 C C . LYS A 1 80 ? -0.647 -4.890 0.995 1.00 77.94 80 LYS A C 1
ATOM 672 O O . LYS A 1 80 ? -0.562 -4.274 2.053 1.00 77.94 80 LYS A O 1
ATOM 677 N N . VAL A 1 81 ? -0.801 -4.280 -0.179 1.00 81.94 81 VAL A N 1
ATOM 678 C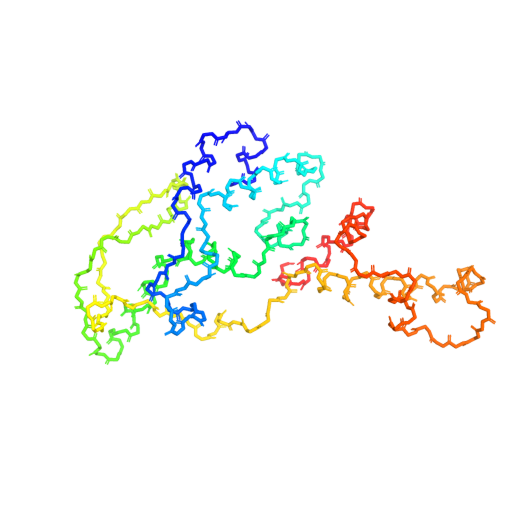 CA . VAL A 1 81 ? -0.980 -2.829 -0.299 1.00 81.94 81 VAL A CA 1
ATOM 679 C C . VAL A 1 81 ? -2.347 -2.414 0.244 1.00 81.94 81 VAL A C 1
ATOM 681 O O . VAL A 1 81 ? -2.425 -1.435 0.982 1.00 81.94 81 VAL A O 1
ATOM 684 N N . SER A 1 82 ? -3.414 -3.164 -0.051 1.00 81.56 82 SER A N 1
ATOM 685 C CA . SER A 1 82 ? -4.737 -2.902 0.518 1.00 81.56 82 SER A CA 1
ATOM 686 C C . SER A 1 82 ? -4.759 -3.093 2.027 1.00 81.56 82 SER A C 1
ATOM 688 O O . SER A 1 82 ? -5.336 -2.251 2.711 1.00 81.56 82 SER A O 1
ATOM 690 N N . ASP A 1 83 ? -4.090 -4.119 2.557 1.00 82.38 83 ASP A N 1
ATOM 691 C CA . ASP A 1 83 ? -3.966 -4.327 4.002 1.00 82.38 83 ASP A CA 1
ATOM 692 C C . ASP A 1 83 ? -3.226 -3.160 4.648 1.00 82.38 83 ASP A C 1
ATOM 694 O O . ASP A 1 83 ? -3.697 -2.586 5.631 1.00 82.38 83 ASP A O 1
ATOM 698 N N . PHE A 1 84 ? -2.099 -2.751 4.059 1.00 84.50 84 PHE A N 1
ATOM 699 C CA . PHE A 1 84 ? -1.319 -1.616 4.534 1.00 84.50 84 PHE A CA 1
ATOM 700 C C . PHE A 1 84 ? -2.161 -0.338 4.582 1.00 84.50 84 PHE A C 1
ATOM 702 O O . PHE A 1 84 ? -2.276 0.284 5.635 1.00 84.50 84 PHE A O 1
ATOM 709 N N . ILE A 1 85 ? -2.793 0.028 3.463 1.00 86.75 85 ILE A N 1
ATOM 710 C CA . ILE A 1 85 ? -3.622 1.234 3.367 1.00 86.75 85 ILE A CA 1
ATOM 711 C C . ILE A 1 85 ? -4.762 1.169 4.378 1.00 86.75 85 ILE A C 1
ATOM 713 O O . ILE A 1 85 ? -4.971 2.130 5.112 1.00 86.75 85 ILE A O 1
ATOM 717 N N . SER A 1 86 ? -5.450 0.030 4.466 1.00 87.56 86 SER A N 1
ATOM 718 C CA . SER A 1 86 ? -6.581 -0.158 5.375 1.00 87.56 86 SER A CA 1
ATOM 719 C C . SER A 1 86 ? -6.194 0.059 6.838 1.00 87.56 86 SER A C 1
ATOM 721 O O . SER A 1 86 ? -6.962 0.673 7.571 1.00 87.56 86 SER A O 1
ATOM 723 N N . ASN A 1 87 ? -4.997 -0.370 7.255 1.00 86.94 87 ASN A N 1
ATOM 724 C CA . ASN A 1 87 ? -4.464 -0.093 8.595 1.00 86.94 87 ASN A CA 1
ATOM 725 C C . ASN A 1 87 ? -4.225 1.399 8.844 1.00 86.94 87 ASN A C 1
ATOM 727 O O . ASN A 1 87 ? -4.500 1.892 9.938 1.00 86.94 87 ASN A O 1
ATOM 731 N N . ILE A 1 88 ? -3.731 2.126 7.841 1.00 88.25 88 ILE A N 1
ATOM 732 C CA . ILE A 1 88 ? -3.493 3.569 7.952 1.00 88.25 88 ILE A CA 1
ATOM 733 C C . ILE A 1 88 ? -4.817 4.334 8.050 1.00 88.25 88 ILE A C 1
ATOM 735 O O . ILE A 1 88 ? -4.964 5.188 8.920 1.00 88.25 88 ILE A O 1
ATOM 739 N N . ILE A 1 89 ? -5.803 3.998 7.213 1.00 90.12 89 ILE A N 1
ATOM 740 C CA . ILE A 1 89 ? -7.086 4.718 7.145 1.00 90.12 89 ILE A CA 1
ATOM 741 C C . ILE A 1 89 ? -8.176 4.128 8.052 1.00 90.12 89 ILE A C 1
ATOM 743 O O . ILE A 1 89 ? -9.334 4.540 7.969 1.00 90.12 89 ILE A O 1
ATOM 747 N N . GLN A 1 90 ? -7.844 3.164 8.919 1.00 90.69 90 GLN A N 1
ATOM 748 C CA . GLN A 1 90 ? -8.824 2.412 9.713 1.00 90.69 90 GLN A CA 1
ATOM 749 C C . GLN A 1 90 ? -9.753 3.327 10.519 1.00 90.69 90 GLN A C 1
ATOM 751 O O . GLN A 1 90 ? -10.963 3.103 10.563 1.00 90.69 90 GLN A O 1
ATOM 756 N N . LYS A 1 91 ? -9.202 4.392 11.115 1.00 92.06 91 LYS A N 1
ATOM 757 C CA . LYS A 1 91 ? -9.981 5.387 11.864 1.00 92.06 91 LYS A CA 1
ATOM 758 C C . LYS A 1 91 ? -10.993 6.108 10.967 1.00 92.06 91 LYS A C 1
ATOM 760 O O . LYS A 1 91 ? -12.159 6.207 11.335 1.00 92.06 91 LYS A O 1
ATOM 765 N N . ASN A 1 92 ? -10.586 6.533 9.771 1.00 93.31 92 ASN A N 1
ATOM 766 C CA . ASN A 1 92 ? -11.484 7.182 8.812 1.00 93.31 92 ASN A CA 1
ATOM 767 C C . ASN A 1 92 ? -12.599 6.238 8.335 1.00 93.31 92 ASN A C 1
ATOM 769 O O . ASN A 1 92 ? -13.738 6.668 8.161 1.00 93.31 92 ASN A O 1
ATOM 773 N N . LEU A 1 93 ? -12.301 4.947 8.157 1.00 94.06 93 LEU A N 1
ATOM 774 C CA . LEU A 1 93 ? -13.307 3.941 7.800 1.00 94.06 93 LEU A CA 1
ATOM 775 C C . LEU A 1 93 ? -14.319 3.714 8.931 1.00 94.06 93 LEU A C 1
ATOM 777 O O . LEU A 1 93 ? -15.511 3.539 8.675 1.00 94.06 93 LEU A O 1
ATOM 781 N N . VAL A 1 94 ? -13.876 3.769 10.186 1.00 94.31 94 VAL A N 1
ATOM 782 C CA . VAL A 1 94 ? -14.763 3.696 11.357 1.00 94.31 94 VAL A CA 1
ATOM 783 C C . VAL A 1 94 ? -15.671 4.920 11.433 1.00 94.31 94 VAL A C 1
ATOM 785 O O . VAL A 1 94 ? -16.880 4.764 11.588 1.00 94.31 94 VAL A O 1
ATOM 788 N N . GLU A 1 95 ? -15.128 6.121 11.243 1.00 95.38 95 GLU A N 1
ATOM 789 C CA . GLU A 1 95 ? -15.919 7.357 11.193 1.00 95.38 95 GLU A CA 1
ATOM 790 C C . GLU A 1 95 ? -16.949 7.328 10.055 1.00 95.38 95 GLU A C 1
ATOM 792 O O . GLU A 1 95 ? -18.106 7.705 10.246 1.00 95.38 95 GLU A O 1
ATOM 797 N N . TYR A 1 96 ? -16.556 6.843 8.875 1.00 96.38 96 TYR A N 1
ATOM 798 C CA . TYR A 1 96 ? -17.472 6.627 7.756 1.00 96.38 96 TYR A CA 1
ATOM 799 C C . TYR A 1 96 ? -18.592 5.645 8.127 1.00 96.38 96 TYR A C 1
ATOM 801 O O . TYR A 1 96 ? -19.769 5.937 7.927 1.00 96.38 96 TYR A O 1
ATOM 809 N N . THR A 1 97 ? -18.234 4.513 8.733 1.00 96.44 97 THR A N 1
ATOM 810 C CA . THR A 1 97 ? -19.192 3.491 9.174 1.00 96.44 97 THR A CA 1
ATOM 811 C C . THR A 1 97 ? -20.213 4.060 10.151 1.00 96.44 97 THR A C 1
ATOM 813 O O . THR A 1 97 ? -21.408 3.822 9.999 1.00 96.44 97 THR A O 1
ATOM 816 N N . GLN A 1 98 ? -19.759 4.839 11.134 1.00 97.12 98 GLN A N 1
ATOM 817 C CA . GLN A 1 98 ? -20.624 5.469 12.129 1.00 97.12 98 GLN A CA 1
ATOM 818 C C . GLN A 1 98 ? -21.596 6.460 11.488 1.00 97.12 98 GLN A C 1
ATOM 820 O O . GLN A 1 98 ? -22.783 6.437 11.807 1.00 97.12 98 GLN A O 1
ATOM 825 N N . LYS A 1 99 ? -21.122 7.283 10.543 1.00 97.69 99 LYS A N 1
ATOM 826 C CA . LYS A 1 99 ? -21.970 8.218 9.789 1.00 97.69 99 LYS A CA 1
ATOM 827 C C . LYS A 1 99 ? -23.066 7.492 9.009 1.00 97.69 99 LYS A C 1
ATOM 829 O O . LYS A 1 99 ? -24.225 7.892 9.086 1.00 97.69 99 LYS A O 1
ATOM 834 N N . GLU A 1 100 ? -22.728 6.409 8.309 1.00 97.50 100 GLU A N 1
ATOM 835 C CA . GLU A 1 100 ? -23.722 5.607 7.584 1.00 97.50 100 GLU A CA 1
ATOM 836 C C . GLU A 1 100 ? -24.699 4.906 8.541 1.00 97.50 100 GLU A C 1
ATOM 838 O O . GLU A 1 100 ? -25.900 4.882 8.279 1.00 97.50 100 GLU A O 1
ATOM 843 N N . CYS A 1 101 ? -24.230 4.395 9.683 1.00 97.44 101 CYS A N 1
ATOM 844 C CA . CYS A 1 101 ? -25.112 3.774 10.673 1.00 97.44 101 CYS A CA 1
ATOM 845 C C . CYS A 1 101 ? -26.116 4.774 11.252 1.00 97.44 101 CYS A C 1
ATOM 847 O O . CYS A 1 101 ? -27.302 4.466 11.313 1.00 97.44 101 CYS A O 1
ATOM 849 N N . VAL A 1 102 ? -25.670 5.983 11.611 1.00 97.94 102 VAL A N 1
ATOM 850 C CA . VAL A 1 102 ? -26.559 7.060 12.076 1.00 97.94 102 VAL A CA 1
ATOM 851 C C . VAL A 1 102 ? -27.583 7.415 10.999 1.00 97.94 102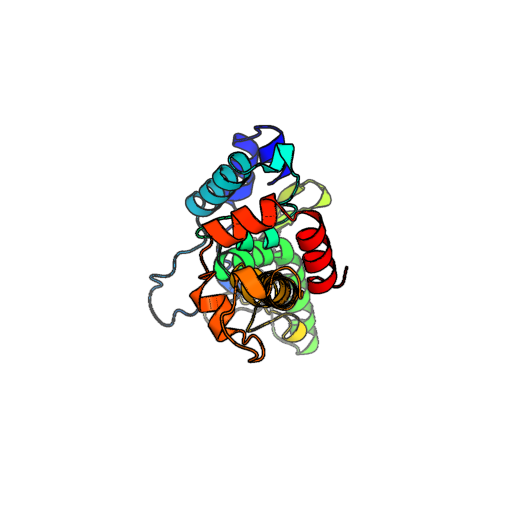 VAL A C 1
ATOM 853 O O . VAL A 1 102 ? -28.773 7.484 11.285 1.00 97.94 102 VAL A O 1
ATOM 856 N N . LYS A 1 103 ? -27.142 7.573 9.748 1.00 97.75 103 LYS A N 1
ATOM 857 C CA . LYS A 1 103 ? -28.013 7.911 8.615 1.00 97.75 103 LYS A CA 1
ATOM 858 C C . LYS A 1 103 ? -29.135 6.892 8.391 1.00 97.75 103 LYS A C 1
ATOM 860 O O . LYS A 1 103 ? -30.246 7.288 8.052 1.00 97.75 103 LYS A O 1
ATOM 865 N N . TYR A 1 104 ? -28.852 5.603 8.558 1.00 97.31 104 TYR A N 1
ATOM 866 C CA . TYR A 1 104 ? -29.824 4.525 8.340 1.00 97.31 104 TYR A CA 1
ATOM 867 C C . TYR A 1 104 ? -30.427 3.964 9.636 1.00 97.31 104 TYR A C 1
ATOM 869 O O . TYR A 1 104 ? -31.064 2.914 9.595 1.00 97.31 104 TYR A O 1
ATOM 877 N N . ASN A 1 105 ? -30.244 4.640 10.777 1.00 97.25 105 ASN A N 1
ATOM 878 C CA . ASN A 1 105 ? -30.710 4.188 12.095 1.00 97.25 105 ASN A CA 1
ATOM 879 C C . ASN A 1 105 ? -30.269 2.751 12.452 1.00 97.25 105 ASN A C 1
ATOM 881 O O . ASN A 1 105 ? -31.022 1.976 13.041 1.00 97.25 105 ASN A O 1
ATOM 885 N N . ILE A 1 106 ? -29.038 2.382 12.090 1.00 97.25 106 ILE A N 1
ATOM 886 C CA . ILE A 1 106 ? -28.441 1.087 12.427 1.00 97.25 106 ILE A CA 1
ATOM 887 C C . ILE A 1 106 ? -27.861 1.172 13.847 1.00 97.25 106 ILE A C 1
ATOM 889 O O . ILE A 1 106 ? -27.019 2.039 14.107 1.00 97.25 106 ILE A O 1
ATOM 893 N N . PRO A 1 107 ? -28.253 0.272 14.767 1.00 96.69 107 PRO A N 1
ATOM 894 C CA . PRO A 1 107 ? -27.741 0.281 16.127 1.00 96.69 107 PRO A CA 1
ATOM 895 C C . PRO A 1 107 ? -26.247 -0.050 16.156 1.00 96.69 107 PRO A C 1
ATOM 897 O O . PRO A 1 107 ? -25.755 -0.934 15.451 1.00 96.69 107 PRO A O 1
ATOM 900 N N . MET A 1 108 ? -25.527 0.653 17.023 1.00 97.06 108 MET A N 1
ATOM 901 C CA . MET A 1 108 ? -24.109 0.438 17.280 1.00 97.06 108 MET A CA 1
ATOM 902 C C . MET A 1 108 ? -23.902 0.167 18.761 1.00 97.06 108 MET A C 1
ATOM 904 O O . MET A 1 108 ? -24.633 0.679 19.606 1.00 97.06 108 MET A O 1
ATOM 908 N N . GLN A 1 109 ? -22.867 -0.596 19.078 1.00 96.31 109 GLN A N 1
ATOM 909 C CA . GLN A 1 109 ? -22.458 -0.844 20.455 1.00 96.31 109 GLN A CA 1
ATOM 910 C C . GLN A 1 109 ? -20.964 -0.609 20.608 1.00 96.31 109 GLN A C 1
ATOM 912 O O . GLN A 1 109 ? -20.211 -0.675 19.632 1.00 96.31 109 GLN A O 1
ATOM 917 N N . GLN A 1 110 ? -20.533 -0.319 21.834 1.00 95.19 110 GLN A N 1
ATOM 918 C CA . GLN A 1 110 ? -19.117 -0.172 22.130 1.00 95.19 110 GLN A CA 1
ATOM 919 C C . GLN A 1 110 ? -18.416 -1.516 21.910 1.00 95.19 110 GLN A C 1
ATOM 921 O O . GLN A 1 110 ? -18.793 -2.528 22.500 1.00 95.19 110 GLN A O 1
ATOM 926 N N . VAL A 1 111 ? -17.386 -1.522 21.071 1.00 91.69 111 VAL A N 1
ATOM 927 C CA . VAL A 1 111 ? -16.559 -2.704 20.814 1.00 91.69 111 VAL A CA 1
ATOM 928 C C . VAL A 1 111 ? -15.194 -2.568 21.489 1.00 91.69 111 VAL A C 1
ATOM 930 O O . VAL A 1 111 ? -14.855 -1.529 22.068 1.00 91.69 111 VAL A O 1
ATOM 933 N N . ASN A 1 112 ? -14.392 -3.632 21.416 1.00 84.38 112 ASN A N 1
ATOM 934 C CA . ASN A 1 112 ? -12.996 -3.589 21.839 1.00 84.38 112 ASN A CA 1
ATOM 935 C C . ASN A 1 112 ? -12.234 -2.471 21.119 1.00 84.38 112 ASN A C 1
ATOM 937 O O . ASN A 1 112 ? -12.589 -2.068 20.011 1.00 84.38 112 ASN A O 1
ATOM 941 N N . SER A 1 113 ? -11.173 -1.972 21.757 1.00 84.00 113 SER A N 1
ATOM 942 C CA . SER A 1 113 ? -10.385 -0.896 21.166 1.00 84.00 113 SER A CA 1
ATOM 943 C C . SER A 1 113 ? -9.789 -1.324 19.829 1.00 84.00 113 SER A C 1
ATOM 945 O O . SER A 1 113 ? -9.119 -2.355 19.726 1.00 84.00 113 SER A O 1
ATOM 947 N N . ILE A 1 114 ? -10.016 -0.495 18.816 1.00 86.44 114 ILE A N 1
ATOM 948 C CA . ILE A 1 114 ? -9.309 -0.604 17.547 1.00 86.44 114 ILE A CA 1
ATOM 949 C C . ILE A 1 114 ? -7.944 0.058 17.702 1.00 86.44 114 ILE A C 1
ATOM 951 O O . ILE A 1 114 ? -7.773 0.998 18.487 1.00 86.44 114 ILE A O 1
ATOM 955 N N . ARG A 1 115 ? -6.965 -0.439 16.953 1.00 88.12 115 ARG A N 1
ATOM 956 C CA . ARG A 1 115 ? -5.699 0.264 16.758 1.00 88.12 115 ARG A CA 1
ATOM 957 C C . ARG A 1 115 ? -5.831 1.179 15.553 1.00 88.12 115 ARG A C 1
ATOM 959 O O . ARG A 1 115 ? -6.582 0.874 14.641 1.00 88.12 115 ARG A O 1
ATOM 966 N N . TYR A 1 116 ? -5.115 2.287 15.554 1.00 88.75 116 TYR A N 1
ATOM 967 C CA . TYR A 1 116 ? -5.000 3.143 14.381 1.00 88.75 116 TYR A CA 1
ATOM 968 C C . TYR A 1 116 ? -3.635 3.816 14.377 1.00 88.75 116 TYR A C 1
ATOM 970 O O . TYR A 1 116 ? -2.988 3.948 15.424 1.00 88.75 116 TYR A O 1
ATOM 978 N N . HIS A 1 117 ? -3.183 4.212 13.194 1.00 87.56 117 HIS A N 1
ATOM 979 C CA . HIS A 1 117 ? -1.971 4.998 13.073 1.00 87.56 117 HIS A CA 1
ATOM 980 C C . HIS A 1 117 ? -2.305 6.474 13.289 1.00 87.56 117 HIS A C 1
ATOM 982 O O . HIS A 1 117 ? -3.061 7.066 12.520 1.00 87.56 117 HIS A O 1
ATOM 988 N N . ASN A 1 118 ? -1.764 7.061 14.353 1.00 88.50 118 ASN A N 1
ATOM 989 C CA . ASN A 1 118 ? -1.822 8.495 14.573 1.00 88.50 118 ASN A CA 1
ATOM 990 C C . ASN A 1 118 ? -0.659 9.146 13.811 1.00 88.50 118 ASN A C 1
ATOM 992 O O . ASN A 1 118 ? 0.505 8.962 14.177 1.00 88.50 118 ASN A O 1
ATOM 996 N N . ILE A 1 119 ? -1.004 9.869 12.745 1.00 84.81 119 ILE A N 1
ATOM 997 C CA . ILE A 1 119 ? -0.057 10.496 11.817 1.00 84.81 119 ILE A CA 1
ATOM 998 C C . ILE A 1 119 ? 0.689 11.652 12.497 1.00 84.81 119 ILE 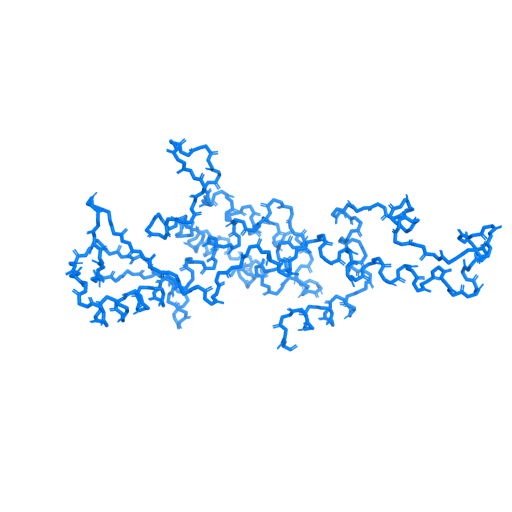A C 1
ATOM 1000 O O . ILE A 1 119 ? 1.896 11.771 12.308 1.00 84.81 119 ILE A O 1
ATOM 1004 N N . ASP A 1 120 ? 0.016 12.433 13.348 1.00 86.44 120 ASP A N 1
ATOM 1005 C CA . ASP A 1 120 ? 0.581 13.638 13.977 1.00 86.44 120 ASP A CA 1
ATOM 1006 C C . ASP A 1 120 ? 1.770 13.313 14.887 1.00 86.44 120 ASP A C 1
ATOM 1008 O O . ASP A 1 120 ? 2.766 14.030 14.926 1.00 86.44 120 ASP A O 1
ATOM 1012 N N . ILE A 1 121 ? 1.677 12.194 15.609 1.00 88.12 121 ILE A N 1
ATOM 1013 C CA . ILE A 1 121 ? 2.740 11.710 16.504 1.00 88.12 121 ILE A CA 1
ATOM 1014 C C . ILE A 1 121 ? 3.518 10.526 15.920 1.00 88.12 121 ILE A C 1
ATOM 1016 O O . ILE A 1 121 ? 4.371 9.963 16.608 1.00 88.12 121 ILE A O 1
ATOM 1020 N N . ASN A 1 122 ? 3.192 10.120 14.688 1.00 84.06 122 ASN A N 1
ATOM 1021 C CA . ASN A 1 122 ? 3.760 8.980 13.969 1.00 84.06 122 ASN A CA 1
ATOM 1022 C C . ASN A 1 122 ? 3.840 7.691 14.819 1.00 84.06 122 ASN A C 1
ATOM 1024 O O . ASN A 1 122 ? 4.867 7.012 14.877 1.00 84.06 122 ASN A O 1
ATOM 1028 N N . LYS A 1 123 ? 2.757 7.351 15.531 1.00 87.31 123 LYS A N 1
ATOM 1029 C CA . LYS A 1 123 ? 2.693 6.186 16.436 1.00 87.31 123 LYS A CA 1
ATOM 1030 C C . LYS A 1 123 ? 1.370 5.445 16.322 1.00 87.31 123 LYS A C 1
ATOM 1032 O O . LYS A 1 123 ? 0.359 5.981 15.882 1.00 87.31 123 LYS A O 1
ATOM 1037 N N . TRP A 1 124 ? 1.381 4.183 16.736 1.00 89.19 124 TRP A N 1
ATOM 1038 C CA . TRP A 1 124 ? 0.159 3.402 16.899 1.00 89.19 124 TRP A CA 1
ATOM 1039 C C . TRP A 1 124 ? -0.527 3.755 18.209 1.00 89.19 124 TRP A C 1
ATOM 1041 O O . TRP A 1 124 ? 0.094 3.688 19.269 1.00 89.19 124 TRP A O 1
ATOM 1051 N N . ASP A 1 125 ? -1.816 4.049 18.127 1.00 90.50 125 ASP A N 1
ATOM 1052 C CA . ASP A 1 125 ? -2.657 4.364 19.273 1.00 90.50 125 ASP A CA 1
ATOM 1053 C C . ASP A 1 125 ? -3.903 3.462 19.292 1.00 90.50 125 ASP A C 1
ATOM 1055 O O . ASP A 1 125 ? -4.157 2.691 18.359 1.00 90.50 125 ASP A O 1
ATOM 1059 N N . LYS A 1 126 ? -4.650 3.488 20.395 1.00 91.19 126 LYS A N 1
ATOM 1060 C CA . LYS A 1 126 ? -5.865 2.706 20.607 1.00 91.19 126 LYS A CA 1
ATOM 1061 C C . LYS A 1 126 ? -7.019 3.608 20.984 1.00 91.19 126 LYS A C 1
ATOM 1063 O O . LYS A 1 126 ? -6.910 4.428 21.886 1.00 91.19 126 LYS A O 1
ATOM 1068 N N . VAL A 1 127 ? -8.170 3.355 20.380 1.00 90.69 127 VAL A N 1
ATOM 1069 C CA . VAL A 1 127 ? -9.395 4.088 20.693 1.00 90.69 127 VAL A CA 1
ATOM 1070 C C . VAL A 1 127 ? -10.565 3.125 20.840 1.00 90.69 127 VAL A C 1
ATOM 1072 O O . VAL A 1 127 ? -10.685 2.147 20.099 1.00 90.69 127 VAL A O 1
ATOM 1075 N N . LYS A 1 128 ? -11.413 3.367 21.845 1.00 93.44 128 LYS A N 1
ATOM 1076 C CA . LYS A 1 128 ? -12.701 2.676 21.978 1.00 93.44 128 LYS A CA 1
ATOM 1077 C C . LYS A 1 128 ? -13.678 3.292 20.987 1.00 93.44 128 LYS A C 1
ATOM 1079 O O . LYS A 1 128 ? -13.790 4.511 20.919 1.00 93.44 128 LYS A O 1
ATOM 1084 N N . VAL A 1 129 ? -14.384 2.455 20.239 1.00 94.56 129 VAL A N 1
ATOM 1085 C CA . VAL A 1 129 ? -15.298 2.907 19.185 1.00 94.56 129 VAL A CA 1
ATOM 1086 C C . VAL A 1 129 ? -16.633 2.192 19.289 1.00 94.56 129 VAL A C 1
ATOM 1088 O O . VAL A 1 129 ? -16.728 1.102 19.855 1.00 94.56 129 VAL A O 1
ATOM 1091 N N . HIS A 1 130 ? -17.661 2.822 18.731 1.00 96.12 130 HIS A N 1
ATOM 1092 C CA . HIS A 1 130 ? -18.964 2.206 18.526 1.00 96.12 130 HIS A CA 1
ATOM 1093 C C . HIS A 1 130 ? -19.051 1.727 17.080 1.00 96.12 130 HIS A C 1
ATOM 1095 O O . HIS A 1 130 ? -18.755 2.500 16.167 1.00 96.12 130 HIS A O 1
ATOM 1101 N N . LEU A 1 131 ? -19.412 0.463 16.875 1.00 96.38 131 LEU A N 1
ATOM 1102 C CA . LEU A 1 131 ? -19.565 -0.143 15.552 1.00 96.38 131 LEU A CA 1
ATOM 1103 C C . LEU A 1 131 ? -20.851 -0.978 15.498 1.00 96.38 131 LEU A C 1
ATOM 1105 O O . LEU A 1 131 ? -21.301 -1.472 16.540 1.00 96.38 131 LEU A O 1
ATOM 1109 N N . PRO A 1 132 ? -21.436 -1.168 14.303 1.00 96.06 132 PRO A N 1
ATOM 1110 C CA . PRO A 1 132 ? -22.472 -2.170 14.109 1.00 96.06 132 PRO A CA 1
ATOM 1111 C C . PRO A 1 132 ? -21.879 -3.568 14.320 1.00 96.06 132 PRO A C 1
ATOM 1113 O O . PRO A 1 132 ? -20.762 -3.868 13.885 1.00 96.06 132 PRO A O 1
ATOM 1116 N N . VAL A 1 133 ? -22.635 -4.437 14.989 1.00 94.19 133 VAL A N 1
ATOM 1117 C CA . VAL A 1 133 ? -22.213 -5.807 15.298 1.00 94.19 133 VAL A CA 1
ATOM 1118 C C . VAL A 1 133 ? -23.236 -6.790 14.752 1.00 94.19 133 VAL A C 1
ATOM 1120 O O . VAL A 1 133 ? -24.427 -6.679 15.019 1.00 94.19 133 VAL A O 1
ATOM 1123 N N . HIS A 1 134 ? -22.756 -7.781 14.005 1.00 90.75 134 HIS A N 1
ATOM 1124 C CA . HIS A 1 134 ? -23.577 -8.857 13.460 1.00 90.75 134 HIS A CA 1
ATOM 1125 C C . HIS A 1 134 ? -22.954 -10.205 13.823 1.00 90.75 134 HIS A C 1
ATOM 1127 O O . HIS A 1 134 ? -21.768 -10.427 13.569 1.00 90.75 134 HIS A O 1
ATOM 1133 N N . ASN A 1 135 ? -23.737 -11.104 14.429 1.00 89.06 135 ASN A N 1
ATOM 1134 C CA . ASN A 1 135 ? -23.281 -12.411 14.928 1.00 89.06 135 ASN A CA 1
ATOM 1135 C C . ASN A 1 135 ? -22.027 -12.311 15.818 1.00 89.06 135 ASN A C 1
ATOM 1137 O O . ASN A 1 135 ? -21.061 -13.053 15.645 1.00 89.06 135 ASN A O 1
ATOM 1141 N N . GLY A 1 136 ? -22.010 -11.326 16.724 1.00 87.12 136 GLY A N 1
ATOM 1142 C CA . GLY A 1 136 ? -20.889 -11.076 17.637 1.00 87.12 136 GLY A CA 1
ATOM 1143 C C . GLY A 1 136 ? -19.632 -10.488 16.985 1.00 87.12 136 GLY A C 1
ATOM 1144 O O . GLY A 1 136 ? -18.628 -10.311 17.670 1.00 87.12 136 GLY A O 1
ATOM 1145 N N . LYS A 1 137 ? -19.660 -10.164 15.685 1.00 88.75 137 LYS A N 1
ATOM 1146 C CA . LYS A 1 137 ? -18.516 -9.604 14.953 1.00 88.75 137 LYS A CA 1
ATOM 1147 C C . LYS A 1 137 ? -18.762 -8.139 14.571 1.00 88.75 137 LYS A C 1
ATOM 1149 O O . LYS A 1 137 ? -19.777 -7.865 13.922 1.00 88.75 137 LYS A O 1
ATOM 1154 N N . PRO A 1 138 ? -17.856 -7.210 14.928 1.00 92.31 138 PRO A N 1
ATOM 1155 C CA . PRO A 1 138 ? -17.909 -5.834 14.445 1.00 92.31 138 PRO A CA 1
ATOM 1156 C C . PRO A 1 138 ? -17.772 -5.764 12.923 1.00 92.31 138 PRO A C 1
ATOM 1158 O O . PRO A 1 138 ? -17.140 -6.623 12.304 1.00 92.31 138 PRO A O 1
ATOM 1161 N N . ILE A 1 139 ? -18.373 -4.739 12.325 1.00 92.50 139 ILE A N 1
ATOM 1162 C CA . ILE A 1 139 ? -18.305 -4.476 10.887 1.00 92.50 139 ILE A CA 1
ATOM 1163 C C . ILE A 1 139 ? -17.780 -3.061 10.668 1.00 92.50 139 ILE A C 1
ATOM 1165 O O . ILE A 1 139 ? -18.288 -2.115 11.267 1.00 92.50 139 ILE A O 1
ATOM 1169 N N . ILE A 1 140 ? -16.798 -2.926 9.779 1.00 93.38 140 ILE A N 1
ATOM 1170 C CA . ILE A 1 140 ? -16.346 -1.644 9.239 1.00 93.38 140 ILE A CA 1
ATOM 1171 C C . ILE A 1 140 ? -16.722 -1.603 7.755 1.00 93.38 140 ILE A C 1
ATOM 1173 O O . ILE A 1 140 ? -16.408 -2.514 6.991 1.00 93.38 140 ILE A O 1
ATOM 1177 N N . LEU A 1 141 ? -17.420 -0.546 7.356 1.00 93.25 141 LEU A N 1
ATOM 1178 C CA . LEU A 1 141 ? -17.837 -0.290 5.986 1.00 93.25 141 LEU A CA 1
ATOM 1179 C C . LEU A 1 141 ? -16.749 0.456 5.215 1.00 93.25 141 LEU A C 1
ATOM 1181 O O . LEU A 1 141 ? -16.004 1.268 5.764 1.00 93.25 141 LEU A O 1
ATOM 1185 N N . ILE A 1 142 ? -16.717 0.218 3.907 1.00 91.38 142 ILE A N 1
ATOM 1186 C CA . ILE A 1 142 ? -15.820 0.901 2.977 1.00 91.38 142 ILE A CA 1
ATOM 1187 C C . ILE A 1 142 ? -16.675 1.609 1.932 1.00 91.38 142 ILE A C 1
ATOM 1189 O O . ILE A 1 142 ? -17.549 0.966 1.338 1.00 91.38 142 ILE A O 1
ATOM 1193 N N . PRO A 1 143 ? -16.439 2.905 1.663 1.00 91.00 143 PRO A N 1
ATOM 1194 C CA . PRO A 1 143 ? -17.154 3.603 0.609 1.00 91.00 143 PRO A CA 1
ATOM 1195 C C . PRO A 1 143 ? -16.959 2.895 -0.733 1.00 91.00 143 PRO A C 1
ATOM 1197 O O . PRO A 1 143 ? -15.834 2.691 -1.191 1.00 91.00 143 PRO A O 1
ATOM 1200 N N . LYS A 1 144 ? -18.054 2.571 -1.426 1.00 88.12 144 LYS A N 1
ATOM 1201 C CA . LYS A 1 144 ? -17.983 1.919 -2.747 1.00 88.12 144 LYS A CA 1
ATOM 1202 C C . LYS A 1 144 ? -17.157 2.728 -3.758 1.00 88.12 144 LYS A C 1
ATOM 1204 O O . LYS A 1 144 ? -16.551 2.159 -4.659 1.00 88.12 144 LYS A O 1
ATOM 1209 N N . THR A 1 145 ? -17.100 4.049 -3.586 1.00 86.75 145 THR A N 1
ATOM 1210 C CA . THR A 1 145 ? -16.337 4.981 -4.426 1.00 86.75 145 THR A CA 1
ATOM 1211 C C . THR A 1 145 ? -14.827 4.759 -4.384 1.00 86.75 145 THR A C 1
ATOM 1213 O O . THR A 1 145 ? -14.172 5.058 -5.383 1.00 86.75 145 THR A O 1
ATOM 1216 N N . VAL A 1 146 ? -14.276 4.212 -3.294 1.00 84.12 146 VAL A N 1
ATOM 1217 C CA . VAL A 1 146 ? -12.830 3.949 -3.148 1.00 84.12 146 VAL A CA 1
ATOM 1218 C C . VAL A 1 146 ? -12.451 2.499 -3.450 1.00 84.12 146 VAL A C 1
ATOM 1220 O O . VAL A 1 146 ? -11.284 2.203 -3.693 1.00 84.12 146 VAL A O 1
ATOM 1223 N N . VAL A 1 147 ? -13.429 1.592 -3.501 1.00 81.88 147 VAL A N 1
ATOM 1224 C CA . VAL A 1 147 ? -13.194 0.191 -3.865 1.00 81.88 147 VAL A CA 1
ATOM 1225 C C . VAL A 1 147 ? -12.881 0.092 -5.363 1.00 81.88 147 VAL A C 1
ATOM 1227 O O . VAL A 1 147 ? -13.553 0.688 -6.213 1.00 81.88 147 VAL A O 1
ATOM 1230 N N . ARG A 1 148 ? -11.827 -0.655 -5.706 1.00 73.94 148 ARG A N 1
ATOM 1231 C CA . ARG A 1 148 ? -11.373 -0.866 -7.088 1.00 73.94 148 ARG A CA 1
ATOM 1232 C C . ARG A 1 148 ? -11.004 -2.332 -7.315 1.00 73.94 148 ARG A C 1
ATOM 1234 O O . ARG A 1 148 ? -10.193 -2.889 -6.586 1.00 73.94 148 ARG A O 1
ATOM 1241 N N . ASN A 1 149 ? -11.525 -2.923 -8.394 1.00 65.50 149 ASN A N 1
ATOM 1242 C CA . ASN A 1 149 ? -11.173 -4.289 -8.817 1.00 65.50 149 ASN A CA 1
ATOM 1243 C C . ASN A 1 149 ? -9.824 -4.375 -9.548 1.00 65.50 149 ASN A C 1
ATOM 1245 O O . ASN A 1 149 ? -9.283 -5.466 -9.727 1.00 65.50 149 ASN A O 1
ATOM 1249 N N . LYS A 1 150 ? -9.274 -3.247 -10.008 1.00 63.06 150 LYS A N 1
ATOM 1250 C CA . LYS A 1 150 ? -7.947 -3.161 -10.626 1.00 63.06 150 LYS A CA 1
ATOM 1251 C C . LYS A 1 150 ? -7.187 -2.001 -9.999 1.00 63.06 150 LYS A C 1
ATOM 1253 O O . LYS A 1 150 ? -7.698 -0.887 -9.947 1.00 63.06 150 LYS A O 1
ATOM 1258 N N . GLN A 1 151 ? -5.982 -2.284 -9.519 1.00 61.34 151 GLN A N 1
ATOM 1259 C CA . GLN A 1 151 ? -5.034 -1.251 -9.115 1.00 61.34 151 GLN A CA 1
ATOM 1260 C C . GLN A 1 151 ? -4.407 -0.650 -10.373 1.00 61.34 151 GLN A C 1
ATOM 1262 O O . GLN A 1 151 ? -4.103 -1.380 -11.315 1.00 61.34 151 GLN A O 1
ATOM 1267 N N . TYR A 1 152 ? -4.237 0.671 -10.387 1.00 62.34 152 TYR A N 1
ATOM 1268 C CA . TYR A 1 152 ? -3.606 1.376 -11.506 1.00 62.34 152 TYR A CA 1
ATOM 1269 C C . TYR A 1 152 ? -2.086 1.198 -11.534 1.00 62.34 152 TYR A C 1
ATOM 1271 O O . TYR A 1 152 ? -1.479 1.337 -12.594 1.00 62.34 152 TYR A O 1
ATOM 1279 N N . PHE A 1 153 ? -1.493 0.874 -10.384 1.00 70.38 153 PHE A N 1
ATOM 1280 C CA . PHE A 1 153 ? -0.056 0.921 -10.173 1.00 70.38 153 PHE A CA 1
ATOM 1281 C C . PHE A 1 153 ? 0.470 -0.453 -9.744 1.00 70.38 153 PHE A C 1
ATOM 1283 O O . PHE A 1 153 ? 0.379 -0.842 -8.584 1.00 70.38 153 PHE A O 1
ATOM 1290 N N . ASP A 1 154 ? 0.959 -1.227 -10.711 1.00 78.12 154 ASP A N 1
ATOM 1291 C CA . ASP A 1 154 ? 1.718 -2.459 -10.495 1.00 78.12 154 ASP A CA 1
ATOM 1292 C C . ASP A 1 154 ? 2.805 -2.596 -11.572 1.00 78.12 154 ASP A C 1
ATOM 1294 O O . ASP A 1 154 ? 2.804 -1.870 -12.570 1.00 78.12 154 ASP A O 1
ATOM 1298 N N . TYR A 1 155 ? 3.749 -3.522 -11.373 1.00 80.50 155 TYR A N 1
ATOM 1299 C CA . TYR A 1 155 ? 4.869 -3.702 -12.304 1.00 80.50 155 TYR A CA 1
ATOM 1300 C C . TYR A 1 155 ? 4.409 -4.042 -13.735 1.00 80.50 155 TYR A C 1
ATOM 1302 O O . TYR A 1 155 ? 5.069 -3.666 -14.702 1.00 80.50 155 TYR A O 1
ATOM 1310 N N . TYR A 1 156 ? 3.267 -4.725 -13.881 1.00 84.38 156 TYR A N 1
ATOM 1311 C CA . 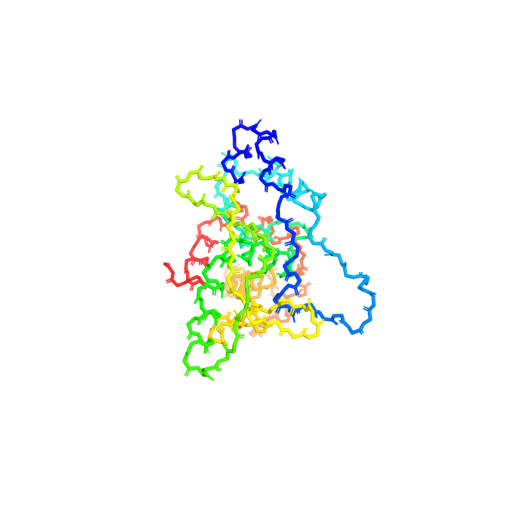TYR A 1 156 ? 2.730 -5.096 -15.187 1.00 84.38 156 TYR A CA 1
ATOM 1312 C C . TYR A 1 156 ? 2.148 -3.884 -15.919 1.00 84.38 156 TYR A C 1
ATOM 1314 O O . TYR A 1 156 ? 2.358 -3.734 -17.118 1.00 84.38 156 TYR A O 1
ATOM 1322 N N . ASN A 1 157 ? 1.451 -2.990 -15.216 1.00 85.31 157 ASN A N 1
ATOM 1323 C CA . ASN A 1 157 ? 0.969 -1.730 -15.772 1.00 85.31 157 ASN A CA 1
ATOM 1324 C C . ASN A 1 157 ? 2.130 -0.828 -16.184 1.00 85.31 157 ASN A C 1
ATOM 1326 O O . ASN A 1 157 ? 2.064 -0.241 -17.260 1.00 85.31 157 ASN A O 1
ATOM 1330 N N . VAL A 1 158 ? 3.193 -0.748 -15.375 1.00 87.19 158 VAL A N 1
ATOM 1331 C CA . VAL A 1 158 ? 4.419 -0.032 -15.761 1.00 87.19 158 VAL A CA 1
ATOM 1332 C C . VAL A 1 158 ? 4.983 -0.639 -17.046 1.00 87.19 158 VAL A C 1
ATOM 1334 O O . VAL A 1 158 ? 5.225 0.071 -18.017 1.00 87.19 158 VAL A O 1
ATOM 1337 N N . TYR A 1 159 ? 5.101 -1.961 -17.117 1.00 89.62 159 TYR A N 1
ATOM 1338 C CA . TYR A 1 159 ? 5.565 -2.622 -18.329 1.00 89.62 159 TYR A CA 1
ATOM 1339 C C . TYR A 1 159 ? 4.665 -2.340 -19.552 1.00 89.62 159 TYR A C 1
ATOM 1341 O O . TYR A 1 159 ? 5.152 -1.886 -20.585 1.00 89.62 159 TYR A O 1
ATOM 1349 N N . ASP A 1 160 ? 3.350 -2.549 -19.456 1.00 88.56 160 ASP A N 1
ATOM 1350 C CA . ASP A 1 160 ? 2.441 -2.449 -20.608 1.00 88.56 160 ASP A CA 1
ATOM 1351 C C . ASP A 1 160 ? 2.168 -1.006 -21.061 1.00 88.56 160 ASP A C 1
ATOM 1353 O O . ASP A 1 160 ? 1.891 -0.786 -22.243 1.00 88.56 160 ASP A O 1
ATOM 1357 N N . LYS A 1 161 ? 2.231 -0.030 -20.143 1.00 88.38 161 LYS A N 1
ATOM 1358 C CA . LYS A 1 161 ? 1.880 1.375 -20.412 1.00 88.38 161 LYS A CA 1
ATOM 1359 C C . LYS A 1 161 ? 3.069 2.327 -20.501 1.00 88.38 161 LYS A C 1
ATOM 1361 O O . LYS A 1 161 ? 2.905 3.386 -21.093 1.00 88.38 161 LYS A O 1
ATOM 1366 N N . LEU A 1 162 ? 4.230 1.980 -19.946 1.00 89.19 162 LEU A N 1
ATOM 1367 C CA . LEU A 1 162 ? 5.453 2.782 -20.066 1.00 89.19 162 LEU A CA 1
ATOM 1368 C C . LEU A 1 162 ? 6.469 2.102 -20.985 1.00 89.19 162 LEU A C 1
ATOM 1370 O O . LEU A 1 162 ? 6.884 2.680 -21.986 1.00 89.19 162 LEU A O 1
ATOM 1374 N N . ILE A 1 163 ? 6.839 0.858 -20.672 1.00 89.81 163 ILE A N 1
ATOM 1375 C CA . ILE A 1 163 ? 7.966 0.179 -21.328 1.00 89.81 163 ILE A CA 1
ATOM 1376 C C . ILE A 1 163 ? 7.615 -0.249 -22.754 1.00 89.81 163 ILE A C 1
ATOM 1378 O O . ILE A 1 163 ? 8.379 0.004 -23.683 1.00 89.81 163 ILE A O 1
ATOM 1382 N N . ILE A 1 164 ? 6.446 -0.862 -22.956 1.00 90.00 164 ILE A N 1
ATOM 1383 C CA . ILE A 1 164 ? 6.013 -1.294 -24.289 1.00 90.00 164 ILE A CA 1
ATOM 1384 C C . ILE A 1 164 ? 5.890 -0.103 -25.255 1.00 90.00 164 ILE A C 1
ATOM 1386 O O . ILE A 1 164 ? 6.521 -0.165 -26.310 1.00 90.00 164 ILE A O 1
ATOM 1390 N N . PRO A 1 165 ? 5.173 0.994 -24.933 1.00 88.94 165 PRO A N 1
ATOM 1391 C CA . PRO A 1 165 ? 5.104 2.155 -25.823 1.00 88.94 165 PRO A CA 1
ATOM 1392 C C . PRO A 1 165 ? 6.466 2.802 -26.092 1.00 88.94 165 PRO A C 1
ATOM 1394 O O . PRO A 1 165 ? 6.714 3.266 -27.206 1.00 88.94 165 PRO A O 1
ATOM 1397 N N . TYR A 1 166 ? 7.365 2.791 -25.101 1.00 88.94 166 TYR A N 1
ATOM 1398 C CA . TYR A 1 166 ? 8.730 3.269 -25.281 1.00 88.94 166 TYR A CA 1
ATOM 1399 C C . TYR A 1 166 ? 9.468 2.462 -26.356 1.00 88.94 166 TYR A C 1
ATOM 1401 O O . TYR A 1 166 ? 9.896 3.037 -27.354 1.00 88.94 166 TYR A O 1
ATOM 1409 N N . TYR A 1 167 ? 9.542 1.135 -26.222 1.00 85.94 167 TYR A N 1
ATOM 1410 C CA . TYR A 1 167 ? 10.230 0.304 -27.214 1.00 85.94 167 TYR A CA 1
ATOM 1411 C C . TYR A 1 167 ? 9.528 0.283 -28.572 1.00 85.94 167 TYR A C 1
ATOM 1413 O O . TYR A 1 167 ? 10.202 0.204 -29.592 1.00 85.94 167 TYR A O 1
ATOM 1421 N N . GLN A 1 168 ? 8.198 0.416 -28.624 1.00 84.62 168 GLN A N 1
ATOM 1422 C CA . GLN A 1 168 ? 7.496 0.599 -29.899 1.00 84.62 168 GLN A CA 1
ATOM 1423 C C . GLN A 1 168 ? 7.980 1.858 -30.629 1.00 84.62 168 GLN A C 1
ATOM 1425 O O . GLN A 1 168 ? 8.198 1.814 -31.836 1.00 84.62 168 GLN A O 1
ATOM 1430 N N . THR A 1 169 ? 8.181 2.956 -29.896 1.00 85.06 169 THR A N 1
ATOM 1431 C CA . THR A 1 169 ? 8.690 4.216 -30.454 1.00 85.06 169 THR A CA 1
ATOM 1432 C C . THR A 1 169 ? 10.157 4.087 -30.867 1.00 85.06 169 THR A C 1
ATOM 1434 O O . THR A 1 169 ? 10.519 4.486 -31.971 1.00 85.06 169 THR A O 1
ATOM 1437 N N . GLU A 1 170 ? 10.990 3.465 -30.028 1.00 83.19 170 GLU A N 1
ATOM 1438 C CA . GLU A 1 170 ? 12.408 3.220 -30.328 1.00 83.19 170 GLU A CA 1
ATOM 1439 C C . GLU A 1 170 ? 12.597 2.346 -31.568 1.00 83.19 170 GLU A C 1
ATOM 1441 O O . GLU A 1 170 ? 13.420 2.670 -32.415 1.00 83.19 170 GLU A O 1
ATOM 1446 N N . MET A 1 171 ? 11.826 1.266 -31.710 1.00 78.06 171 MET A N 1
ATOM 1447 C CA . MET A 1 171 ? 11.904 0.363 -32.863 1.00 78.06 171 MET A CA 1
ATOM 1448 C C . MET A 1 171 ? 11.325 0.998 -34.138 1.00 78.06 171 MET A C 1
ATOM 1450 O O . MET A 1 171 ? 11.737 0.641 -35.241 1.00 78.06 171 MET A O 1
ATOM 1454 N N . ALA A 1 172 ? 10.376 1.932 -34.007 1.00 77.81 172 ALA A N 1
ATOM 1455 C CA . ALA A 1 172 ? 9.800 2.668 -35.133 1.00 77.81 172 ALA A CA 1
ATOM 1456 C C . ALA A 1 172 ? 10.722 3.782 -35.657 1.00 77.81 172 ALA A C 1
ATOM 1458 O O . ALA A 1 172 ? 10.527 4.252 -36.780 1.00 77.81 172 ALA A O 1
ATOM 1459 N N . ASN A 1 173 ? 11.723 4.198 -34.874 1.00 79.62 173 ASN A N 1
ATOM 1460 C CA . ASN A 1 173 ? 12.717 5.173 -35.306 1.00 79.62 173 ASN A CA 1
ATOM 1461 C C . ASN A 1 173 ? 13.479 4.630 -36.535 1.00 79.62 173 ASN A C 1
ATOM 1463 O O . ASN A 1 173 ? 14.053 3.542 -36.445 1.00 79.62 173 ASN A O 1
ATOM 1467 N N . PRO A 1 174 ? 13.534 5.362 -37.667 1.00 72.88 174 PRO A N 1
ATOM 1468 C CA . PRO A 1 174 ? 14.180 4.900 -38.897 1.00 72.88 174 PRO A CA 1
ATOM 1469 C C . PRO A 1 174 ? 15.619 4.396 -38.722 1.00 72.88 174 PRO A C 1
ATOM 1471 O O . PRO A 1 174 ? 16.004 3.435 -39.381 1.00 72.88 174 PRO A O 1
ATOM 1474 N N . LEU A 1 175 ? 16.392 4.997 -37.809 1.00 68.81 175 LEU A N 1
ATOM 1475 C CA . LEU A 1 175 ? 17.773 4.588 -37.521 1.00 68.81 175 LEU A CA 1
ATOM 1476 C C . LEU A 1 175 ? 17.844 3.223 -36.823 1.00 68.81 175 LEU A C 1
ATOM 1478 O O . LEU A 1 175 ? 18.717 2.411 -37.114 1.00 68.81 175 LEU A O 1
ATOM 1482 N N . ASN A 1 176 ? 16.890 2.952 -35.936 1.00 67.50 176 ASN A N 1
ATOM 1483 C CA . ASN A 1 176 ? 16.808 1.708 -35.177 1.00 67.50 176 ASN A CA 1
ATOM 1484 C C . ASN A 1 176 ? 16.048 0.615 -35.942 1.00 67.50 176 ASN A C 1
ATOM 1486 O O . ASN A 1 176 ? 16.226 -0.572 -35.675 1.00 67.50 176 ASN A O 1
ATOM 1490 N N . ARG A 1 177 ? 15.217 0.989 -36.920 1.00 64.69 177 ARG A N 1
ATOM 1491 C CA . ARG A 1 177 ? 14.390 0.065 -37.704 1.00 64.69 177 ARG A CA 1
ATOM 1492 C C . ARG A 1 177 ? 15.223 -1.012 -38.400 1.00 64.69 177 ARG A C 1
ATOM 1494 O O . ARG A 1 177 ? 14.811 -2.164 -38.414 1.00 64.69 177 ARG A O 1
ATOM 1501 N N . LEU A 1 178 ? 16.413 -0.654 -38.888 1.00 61.94 178 LEU A N 1
ATOM 1502 C CA . LEU A 1 178 ? 17.385 -1.581 -39.484 1.00 61.94 178 LEU A CA 1
ATOM 1503 C C . LEU A 1 178 ? 17.953 -2.599 -38.483 1.00 61.94 178 LEU A C 1
ATOM 1505 O O . LEU A 1 178 ? 18.248 -3.728 -38.861 1.00 61.94 178 LEU A O 1
ATOM 1509 N N . LEU A 1 179 ? 18.097 -2.213 -37.213 1.00 60.91 179 LEU A N 1
ATOM 1510 C CA . LEU A 1 179 ? 18.605 -3.086 -36.152 1.00 60.91 179 LEU A CA 1
ATOM 1511 C C . LEU A 1 179 ? 17.541 -4.090 -35.686 1.00 60.91 179 LEU A C 1
ATOM 1513 O O . LEU A 1 179 ? 17.868 -5.210 -35.298 1.00 60.91 179 LEU A O 1
ATOM 1517 N N . TYR A 1 180 ? 16.269 -3.680 -35.712 1.00 62.12 180 TYR A N 1
ATOM 1518 C CA . TYR A 1 180 ? 15.164 -4.436 -35.125 1.00 62.12 180 TYR A CA 1
ATOM 1519 C C . TYR A 1 180 ? 14.286 -5.183 -36.136 1.00 62.12 180 TYR A C 1
ATOM 1521 O O . TYR A 1 180 ? 13.601 -6.128 -35.745 1.00 62.12 180 TYR A O 1
ATOM 1529 N N . LEU A 1 181 ? 14.274 -4.794 -37.415 1.00 60.78 181 LEU A N 1
ATOM 1530 C CA . LEU A 1 181 ? 13.355 -5.344 -38.411 1.00 60.78 181 LEU A CA 1
ATOM 1531 C C . LEU A 1 181 ? 14.032 -5.589 -39.763 1.00 60.78 181 LEU A C 1
ATOM 1533 O O . LEU A 1 181 ? 14.648 -4.708 -40.348 1.00 60.78 181 LEU A O 1
ATOM 1537 N N . ALA A 1 182 ? 13.782 -6.775 -40.321 1.00 55.31 182 ALA A N 1
ATOM 1538 C CA . ALA A 1 182 ? 14.046 -7.096 -41.725 1.00 55.31 182 ALA A CA 1
ATOM 1539 C C . ALA A 1 182 ? 12.842 -6.783 -42.649 1.00 55.31 182 ALA A C 1
ATOM 1541 O O . ALA A 1 182 ? 12.811 -7.245 -43.787 1.00 55.31 182 ALA A O 1
ATOM 1542 N N . SER A 1 183 ? 11.800 -6.081 -42.165 1.00 57.62 183 SER A N 1
ATOM 1543 C CA . SER A 1 183 ? 10.555 -5.852 -42.926 1.00 57.62 183 SER A CA 1
ATOM 1544 C C . SER A 1 183 ? 9.808 -4.559 -42.560 1.00 57.62 183 SER A C 1
ATOM 1546 O O . SER A 1 183 ? 9.898 -4.080 -41.430 1.00 57.62 183 SER A O 1
ATOM 1548 N N . ASP A 1 184 ? 8.990 -4.050 -43.490 1.00 61.22 184 ASP A N 1
ATOM 1549 C CA . ASP A 1 184 ? 8.257 -2.773 -43.388 1.00 61.22 184 ASP A CA 1
ATOM 1550 C C . ASP A 1 184 ? 6.928 -2.806 -42.599 1.00 61.22 184 ASP A C 1
ATOM 1552 O O . ASP A 1 184 ? 6.157 -1.843 -42.621 1.00 61.22 184 ASP A O 1
ATOM 1556 N N . LYS A 1 185 ? 6.636 -3.878 -41.857 1.00 66.44 185 LYS A N 1
ATOM 1557 C CA . LYS A 1 185 ? 5.379 -3.993 -41.094 1.00 66.44 185 LYS A CA 1
ATOM 1558 C C . LYS A 1 185 ? 5.347 -3.069 -39.858 1.00 66.44 185 LYS A C 1
ATOM 1560 O O . LYS A 1 185 ? 6.402 -2.785 -39.287 1.00 66.44 185 LYS A O 1
ATOM 1565 N N . PRO A 1 186 ? 4.156 -2.596 -39.430 1.00 67.19 186 PRO A N 1
ATOM 1566 C CA . PRO A 1 186 ? 4.012 -1.799 -38.212 1.00 67.19 186 PRO A CA 1
ATOM 1567 C C . PRO A 1 186 ? 4.301 -2.638 -36.960 1.00 67.19 186 PRO A C 1
ATOM 1569 O O . PRO A 1 186 ? 3.816 -3.762 -36.844 1.00 67.19 186 PRO A O 1
ATOM 1572 N N . ILE A 1 187 ? 5.047 -2.066 -36.008 1.00 73.19 187 ILE A N 1
ATOM 1573 C CA . ILE A 1 187 ? 5.490 -2.761 -34.790 1.00 73.19 187 ILE A CA 1
ATOM 1574 C C . ILE A 1 187 ? 4.327 -2.943 -33.818 1.00 73.19 187 ILE A C 1
ATOM 1576 O O . ILE A 1 187 ? 3.817 -2.001 -33.200 1.00 73.19 187 ILE A O 1
ATOM 1580 N N . THR A 1 188 ? 3.927 -4.192 -33.641 1.00 81.12 188 THR A N 1
ATOM 1581 C CA . THR A 1 188 ? 2.852 -4.574 -32.730 1.00 81.12 188 THR A CA 1
ATOM 1582 C C . THR A 1 188 ? 3.359 -4.721 -31.295 1.00 81.12 188 THR A C 1
ATOM 1584 O O . THR A 1 188 ? 4.509 -5.086 -31.049 1.00 81.12 188 THR A O 1
ATOM 1587 N N . LYS A 1 189 ? 2.468 -4.546 -30.305 1.00 81.69 189 LYS A N 1
ATOM 1588 C CA . LYS A 1 189 ? 2.784 -4.870 -28.898 1.00 81.69 189 LYS A CA 1
ATOM 1589 C C . LYS A 1 189 ? 3.286 -6.312 -28.735 1.00 81.69 189 LYS A C 1
ATOM 1591 O O . LYS A 1 189 ? 4.099 -6.582 -27.859 1.00 81.69 189 LYS A O 1
ATOM 1596 N N . GLY A 1 190 ? 2.781 -7.240 -29.552 1.00 80.50 190 GLY A N 1
ATOM 1597 C CA . GLY A 1 190 ? 3.168 -8.649 -29.511 1.00 80.50 190 GLY A CA 1
ATOM 1598 C C . GLY A 1 190 ? 4.628 -8.880 -29.901 1.00 80.50 190 GLY A C 1
ATOM 1599 O O . GLY A 1 190 ? 5.303 -9.675 -29.256 1.00 80.50 190 GLY A O 1
ATOM 1600 N N . GLU A 1 191 ? 5.132 -8.169 -30.908 1.00 79.12 191 GLU A N 1
ATOM 1601 C CA . GLU A 1 191 ? 6.535 -8.256 -31.337 1.00 79.12 191 GLU A CA 1
ATOM 1602 C C . GLU A 1 191 ? 7.480 -7.700 -30.275 1.00 79.12 191 GLU A C 1
ATOM 1604 O O . GLU A 1 191 ? 8.444 -8.370 -29.908 1.00 79.12 191 GLU A O 1
ATOM 1609 N N . VAL A 1 192 ? 7.138 -6.552 -29.682 1.00 82.31 192 VAL A N 1
ATOM 1610 C CA . VAL A 1 192 ? 7.915 -5.988 -28.570 1.00 82.31 192 VAL A CA 1
ATOM 1611 C C . VAL A 1 192 ? 7.953 -6.953 -27.385 1.00 82.31 192 VAL A C 1
ATOM 1613 O O . VAL A 1 192 ? 9.018 -7.190 -26.828 1.00 82.31 192 VAL A O 1
ATOM 1616 N N . LYS A 1 193 ? 6.827 -7.590 -27.032 1.00 85.69 193 LYS A N 1
ATOM 1617 C CA . LYS A 1 193 ? 6.772 -8.580 -25.937 1.00 85.69 193 LYS A CA 1
ATOM 1618 C C . LYS A 1 193 ? 7.611 -9.835 -26.203 1.00 85.69 193 LYS A C 1
ATOM 1620 O O . LYS A 1 193 ? 8.086 -10.440 -25.245 1.00 85.69 193 LYS A O 1
ATOM 1625 N N . LYS A 1 194 ? 7.791 -10.235 -27.469 1.00 83.75 194 LYS A N 1
ATOM 1626 C CA . LYS A 1 194 ? 8.664 -11.365 -27.838 1.00 83.75 194 LYS A CA 1
ATOM 1627 C C . LYS A 1 194 ? 10.136 -11.041 -27.601 1.00 83.75 194 LYS A C 1
ATOM 1629 O O . LYS A 1 194 ? 10.869 -11.908 -27.142 1.00 83.75 194 LYS A O 1
ATOM 1634 N N . GLN A 1 195 ? 10.555 -9.815 -27.909 1.00 80.81 195 GLN A N 1
ATOM 1635 C CA . GLN A 1 195 ? 11.949 -9.393 -27.771 1.00 80.81 195 GLN A CA 1
ATOM 1636 C C . GLN A 1 195 ? 12.287 -8.926 -26.348 1.00 80.81 195 GLN A C 1
ATOM 1638 O O . GLN A 1 195 ? 13.360 -9.222 -25.832 1.00 80.81 195 GLN A O 1
ATOM 1643 N N . PHE A 1 196 ? 11.348 -8.247 -25.694 1.00 84.69 196 PHE A N 1
ATOM 1644 C CA . PHE A 1 196 ? 11.499 -7.663 -24.366 1.00 84.69 196 PHE A CA 1
ATOM 1645 C C . PHE A 1 196 ? 10.483 -8.279 -23.412 1.00 84.69 196 PHE A C 1
ATOM 1647 O O . PHE A 1 196 ? 9.490 -7.644 -23.072 1.00 84.69 196 PHE A O 1
ATOM 1654 N N . SER A 1 197 ? 10.682 -9.533 -23.007 1.00 86.12 197 SER A N 1
ATOM 1655 C CA . SER A 1 197 ? 9.722 -10.243 -22.149 1.00 86.12 197 SER A CA 1
ATOM 1656 C C . SER A 1 197 ? 9.490 -9.541 -20.801 1.00 86.12 197 SER A C 1
ATOM 1658 O O . SER A 1 197 ? 10.406 -8.957 -20.221 1.00 86.12 197 SER A O 1
ATOM 1660 N N . CYS A 1 198 ? 8.260 -9.606 -20.282 1.00 85.94 198 CYS A N 1
ATOM 1661 C CA . CYS A 1 198 ? 7.911 -8.987 -19.004 1.00 85.94 198 CYS A CA 1
ATOM 1662 C C . CYS A 1 198 ? 8.498 -9.781 -17.826 1.00 85.94 198 CYS A C 1
ATOM 1664 O O . CYS A 1 198 ? 7.860 -10.704 -17.320 1.00 85.94 198 CYS A O 1
ATOM 1666 N N . SER A 1 199 ? 9.673 -9.385 -17.340 1.00 85.62 199 SER A N 1
ATOM 1667 C CA . SER A 1 199 ? 10.208 -9.816 -16.043 1.00 85.62 199 SER A CA 1
ATOM 1668 C C . SER A 1 199 ? 10.350 -8.625 -15.097 1.00 85.62 199 SER A C 1
ATOM 1670 O O . SER A 1 199 ? 10.471 -7.478 -15.534 1.00 85.62 199 SER A O 1
ATOM 1672 N N . ARG A 1 200 ? 10.303 -8.873 -13.783 1.00 80.69 200 ARG A N 1
ATOM 1673 C CA . ARG A 1 200 ? 10.450 -7.793 -12.795 1.00 80.69 200 ARG A CA 1
ATOM 1674 C C . ARG A 1 200 ? 11.875 -7.240 -12.810 1.00 80.69 200 ARG A C 1
ATOM 1676 O O . ARG A 1 200 ? 12.058 -6.040 -12.657 1.00 80.69 200 ARG A O 1
ATOM 1683 N N . GLU A 1 201 ? 12.862 -8.095 -13.051 1.00 82.50 201 GLU A N 1
ATOM 1684 C CA . GLU A 1 201 ? 14.265 -7.721 -13.213 1.00 82.50 201 GLU A CA 1
ATOM 1685 C C . GLU A 1 201 ? 14.437 -6.758 -14.390 1.00 82.50 201 GLU A C 1
ATOM 1687 O O . GLU A 1 201 ? 15.061 -5.713 -14.233 1.00 82.50 201 GLU A O 1
ATOM 1692 N N . PHE A 1 202 ? 13.820 -7.065 -15.534 1.00 86.06 202 PHE A N 1
ATOM 1693 C CA . PHE A 1 202 ? 13.856 -6.206 -16.715 1.00 86.06 202 PHE A CA 1
ATOM 1694 C C . PHE A 1 202 ? 13.175 -4.859 -16.467 1.00 86.06 202 PHE A C 1
ATOM 1696 O O . PHE A 1 202 ? 13.733 -3.817 -16.798 1.00 86.06 202 PHE A O 1
ATOM 1703 N N . VAL A 1 203 ? 11.994 -4.869 -15.838 1.00 86.62 203 VAL A N 1
ATOM 1704 C CA . VAL A 1 203 ? 11.292 -3.636 -15.455 1.00 86.62 203 VAL A CA 1
ATOM 1705 C C . VAL A 1 203 ? 12.182 -2.791 -14.546 1.00 86.62 203 VAL A C 1
ATOM 1707 O O . VAL A 1 203 ? 12.413 -1.628 -14.846 1.00 86.62 203 VAL A O 1
ATOM 1710 N N . ASN A 1 204 ? 12.752 -3.367 -13.488 1.00 83.94 204 ASN A N 1
ATOM 1711 C CA . ASN A 1 204 ? 13.612 -2.628 -12.565 1.00 83.94 204 ASN A CA 1
ATOM 1712 C C . ASN A 1 204 ? 14.860 -2.060 -13.263 1.00 83.94 204 ASN A C 1
ATOM 1714 O O . ASN A 1 204 ? 15.171 -0.891 -13.067 1.00 83.94 204 ASN A O 1
ATOM 1718 N N . GLN A 1 205 ? 15.530 -2.832 -14.125 1.00 85.50 205 GLN A N 1
ATOM 1719 C CA . GLN A 1 205 ? 16.677 -2.349 -14.909 1.00 85.50 205 GLN A CA 1
ATOM 1720 C C . GLN A 1 205 ? 16.301 -1.189 -15.836 1.00 85.50 205 GLN A C 1
ATOM 1722 O O . GLN A 1 205 ? 17.035 -0.208 -15.939 1.00 85.50 205 GLN A O 1
ATOM 1727 N N . PHE A 1 206 ? 15.147 -1.280 -16.498 1.00 87.50 206 PHE A N 1
ATOM 1728 C CA . PHE A 1 206 ? 14.650 -0.212 -17.356 1.00 87.50 206 PHE A CA 1
ATOM 1729 C C . PHE A 1 206 ? 14.408 1.081 -16.569 1.00 87.50 206 PHE A C 1
ATOM 1731 O O . PHE A 1 206 ? 14.783 2.162 -17.028 1.00 87.50 206 PHE A O 1
ATOM 1738 N N . LEU A 1 207 ? 13.784 0.963 -15.394 1.00 86.31 207 LEU A N 1
ATOM 1739 C CA . LEU A 1 207 ? 13.450 2.091 -14.527 1.00 86.31 207 LEU A CA 1
ATOM 1740 C C . LEU A 1 207 ? 14.697 2.723 -13.897 1.00 86.31 207 LEU A C 1
ATOM 1742 O O . LEU A 1 207 ? 14.758 3.946 -13.823 1.00 86.31 207 LEU A O 1
ATOM 1746 N N . ASP A 1 208 ? 15.705 1.921 -13.540 1.00 82.62 208 ASP A N 1
ATOM 1747 C CA . ASP A 1 208 ? 17.008 2.404 -13.062 1.00 82.62 208 ASP A CA 1
ATOM 1748 C C . ASP A 1 208 ? 17.708 3.294 -14.107 1.00 82.62 208 ASP A C 1
ATOM 1750 O O . ASP A 1 208 ? 18.379 4.259 -13.747 1.00 82.62 208 ASP A O 1
ATOM 1754 N N . ILE A 1 209 ? 17.546 2.989 -15.400 1.00 85.50 209 ILE A N 1
ATOM 1755 C CA . ILE A 1 209 ? 18.124 3.773 -16.506 1.00 85.50 209 ILE A CA 1
ATOM 1756 C C . ILE A 1 209 ? 17.239 4.980 -16.861 1.00 85.50 209 ILE A C 1
ATOM 1758 O O . ILE A 1 209 ? 17.745 6.043 -17.209 1.00 85.50 209 ILE A O 1
ATOM 1762 N N . ASN A 1 210 ? 15.914 4.835 -16.781 1.00 86.94 210 ASN A N 1
ATOM 1763 C CA . ASN A 1 210 ? 14.934 5.823 -17.247 1.00 86.94 210 ASN A CA 1
ATOM 1764 C C . ASN A 1 210 ? 14.139 6.449 -16.085 1.00 86.94 210 ASN A C 1
ATOM 1766 O O . ASN A 1 210 ? 12.905 6.513 -16.132 1.00 86.94 210 ASN A O 1
ATOM 1770 N N . VAL A 1 211 ? 14.838 6.925 -15.052 1.00 84.12 211 VAL A N 1
ATOM 1771 C CA . VAL A 1 211 ? 14.228 7.431 -13.808 1.00 84.12 211 VAL A CA 1
ATOM 1772 C C . VAL A 1 211 ? 13.209 8.549 -14.066 1.00 84.12 211 VAL A C 1
ATOM 1774 O O . VAL A 1 211 ? 12.100 8.509 -13.536 1.00 84.12 211 VAL A O 1
ATOM 1777 N N . GLU A 1 212 ? 13.531 9.518 -14.926 1.00 85.81 212 GLU A N 1
ATOM 1778 C CA . GLU A 1 212 ? 12.636 10.645 -15.238 1.00 85.81 212 GLU A CA 1
ATOM 1779 C C . GLU A 1 212 ? 11.310 10.190 -15.858 1.00 85.81 212 GLU A C 1
ATOM 1781 O O . GLU A 1 212 ? 10.238 10.663 -15.475 1.00 85.81 212 GLU A O 1
ATOM 1786 N N . LYS A 1 213 ? 11.359 9.205 -16.764 1.00 86.81 213 LYS A N 1
ATOM 1787 C CA . LYS A 1 213 ? 10.157 8.651 -17.402 1.00 86.81 213 LYS A CA 1
ATOM 1788 C C . LYS A 1 213 ? 9.275 7.925 -16.394 1.00 86.81 213 LYS A C 1
ATOM 1790 O O . LYS A 1 213 ? 8.051 7.990 -16.491 1.00 86.81 213 LYS A O 1
ATOM 1795 N N . TYR A 1 214 ? 9.882 7.244 -15.422 1.00 86.44 214 TYR A N 1
ATOM 1796 C CA . TYR A 1 214 ? 9.135 6.621 -14.335 1.00 86.44 214 TYR A CA 1
ATOM 1797 C C . TYR A 1 214 ? 8.424 7.659 -13.465 1.00 86.44 214 TYR A C 1
ATOM 1799 O O . TYR A 1 214 ? 7.248 7.484 -13.151 1.00 86.44 214 TYR A O 1
ATOM 1807 N N . ILE A 1 215 ? 9.110 8.752 -13.113 1.00 84.94 215 ILE A N 1
ATOM 1808 C CA . ILE A 1 215 ? 8.533 9.840 -12.313 1.00 84.94 215 ILE A CA 1
ATOM 1809 C C . ILE A 1 215 ? 7.318 10.439 -13.031 1.00 84.94 215 ILE A C 1
ATOM 1811 O O . ILE A 1 215 ? 6.238 10.479 -12.444 1.00 84.94 215 ILE A O 1
ATOM 1815 N N . GLN A 1 216 ? 7.455 10.779 -14.316 1.00 86.62 216 GLN A N 1
ATOM 1816 C CA . GLN A 1 216 ? 6.352 11.306 -15.130 1.00 86.62 216 GLN A CA 1
ATOM 1817 C C . GLN A 1 216 ? 5.189 10.315 -15.250 1.00 86.62 216 GLN A C 1
ATOM 1819 O O . GLN A 1 216 ? 4.020 10.687 -15.147 1.00 86.62 216 GLN A O 1
ATOM 1824 N N . PHE A 1 217 ? 5.481 9.030 -15.468 1.00 85.94 217 PHE A N 1
ATOM 1825 C CA . PHE A 1 217 ? 4.450 7.996 -15.515 1.00 85.94 217 PHE A CA 1
ATOM 1826 C C . PHE A 1 217 ? 3.685 7.901 -14.191 1.00 85.94 217 PHE A C 1
ATOM 1828 O O . PHE A 1 217 ? 2.461 7.768 -14.192 1.00 85.94 217 PHE A O 1
ATOM 1835 N N . ARG A 1 218 ? 4.399 7.976 -13.065 1.00 83.38 218 ARG A N 1
ATOM 1836 C CA . ARG A 1 218 ? 3.828 7.898 -11.721 1.00 83.38 218 ARG A CA 1
ATOM 1837 C C . ARG A 1 218 ? 2.925 9.089 -11.411 1.00 83.38 218 ARG A C 1
ATOM 1839 O O . ARG A 1 218 ? 1.823 8.869 -10.921 1.00 83.38 218 ARG A O 1
ATOM 1846 N N . GLU A 1 219 ? 3.361 10.306 -11.707 1.00 83.88 219 GLU A N 1
ATOM 1847 C CA . GLU A 1 219 ? 2.573 11.540 -11.537 1.00 83.88 219 GLU A CA 1
ATOM 1848 C C . GLU A 1 219 ? 1.261 11.466 -12.331 1.00 83.88 219 GLU A C 1
ATOM 1850 O O . GLU A 1 219 ? 0.169 11.512 -11.759 1.00 83.88 219 GLU A O 1
ATOM 1855 N N . ASN A 1 220 ? 1.354 11.118 -13.618 1.00 83.25 220 ASN A N 1
ATOM 1856 C CA . ASN A 1 220 ? 0.186 10.912 -14.476 1.00 83.25 220 ASN A CA 1
ATOM 1857 C C . ASN A 1 220 ? -0.754 9.798 -13.976 1.00 83.25 220 ASN A C 1
ATOM 1859 O O . ASN A 1 220 ? -1.974 9.919 -14.075 1.00 83.25 220 ASN A O 1
ATOM 1863 N N . ALA A 1 221 ? -0.210 8.693 -13.457 1.00 76.44 221 ALA A N 1
ATOM 1864 C CA . ALA A 1 221 ? -1.007 7.568 -12.968 1.00 76.44 221 ALA A CA 1
ATOM 1865 C C . ALA A 1 221 ? -1.718 7.865 -11.638 1.00 76.44 221 ALA A C 1
ATOM 1867 O O . ALA A 1 221 ? -2.793 7.313 -11.391 1.00 76.44 221 ALA A O 1
ATOM 1868 N N . LEU A 1 222 ? -1.121 8.700 -10.783 1.00 69.44 222 LEU A N 1
ATOM 1869 C CA . LEU A 1 222 ? -1.683 9.108 -9.495 1.00 69.44 222 LEU A CA 1
ATOM 1870 C C . LEU A 1 222 ? -2.562 10.364 -9.600 1.00 69.44 222 LEU A C 1
ATOM 1872 O O . LEU A 1 222 ? -3.303 10.646 -8.660 1.00 69.44 222 LEU A O 1
ATOM 1876 N N . GLY A 1 223 ? -2.527 11.072 -10.734 1.00 64.69 223 GLY A N 1
ATOM 1877 C CA . GLY A 1 223 ? -3.261 12.323 -10.936 1.00 64.69 223 GLY A CA 1
ATOM 1878 C C . GLY A 1 223 ? -2.709 13.470 -10.087 1.00 64.69 223 GLY A C 1
ATOM 1879 O O . GLY A 1 223 ? -3.493 14.292 -9.615 1.00 64.69 223 GLY A O 1
ATOM 1880 N N . VAL A 1 224 ? -1.392 13.463 -9.848 1.00 49.91 224 VAL A N 1
ATOM 1881 C CA . VAL A 1 224 ? -0.641 14.448 -9.052 1.00 49.91 224 VAL A CA 1
ATOM 1882 C C . VAL A 1 224 ? 0.313 15.197 -9.962 1.00 49.91 224 VAL A C 1
ATOM 1884 O O . VAL A 1 224 ? 0.926 14.511 -10.807 1.00 49.91 224 VAL A O 1
#

Radius of gyration: 21.89 Å; chains: 1; bounding box: 52×36×66 Å

Secondary structure (DSSP, 8-state):
-HHHHHTT-HHHHHHHHTT----GGG-----SSS--S----HHHHHHHHHHHHHTGGGTT----SHHHHHHHSTT--HHHHHHHHHHHSHHHHHHHHHHHHHHTT---EE-SPEEEEETTTTEEEEE--EE-EETTEE-----TTT--SS-S-SHHHHIIIIIHHHHHHHHHSHHHHHHH-SS-----HHHHHHHS---HHHHHHHHHH-HHHHHHHHHHHHT-

pLDDT: mean 81.05, std 12.53, range [33.44, 97.94]

Foldseek 3Di:
DLVCLLVVVLVVLLQLLQQLWADVQAVPDPDPDDDPDPISHSVNSSLLSVQSNPPCCNPQVLCPDLLSCQQQPPPSHPVSSCSRVCQACVVVLLVVQVVVCVVVVQDWDWDAWDWHQDPVVRHIDTDTGTAHDDPNGGHGYDPPVPDDPDDLGHNVNCCQPQVLVVVLVVCPPPVNVVVQDPDDDRDDSVSSCVVQPDDSVSSNVVCVVVVVSSVVVVCVSVVD

Sequence (224 aa):
MIEYARNDQDDEARRMMKYLREINELKIGYSSNKSQGKEFSLKDGMYLYEQIKKSKVRETGMIKDIFDCQVFIPRVYRDKVSDFISNIIQKNLVEYTQKECVKYNIPMQQVNSIRYHNIDINKWDKVKVHLPVHNGKPIILIPKTVVRNKQYFDYYNVYDKLIIPYYQTEMANPLNRLLYLASDKPITKGEVKKQFSCSREFVNQFLDINVEKYIQFRENALGV